Protein AF-A0AAF0F5T6-F1 (afdb_monomer_lite)

Structure (mmCIF, N/CA/C/O backbone):
data_AF-A0AAF0F5T6-F1
#
_entry.id   AF-A0AAF0F5T6-F1
#
loop_
_atom_site.group_PDB
_atom_site.id
_atom_site.type_symbol
_atom_site.label_atom_id
_atom_site.label_alt_id
_atom_site.label_comp_id
_atom_site.label_asym_id
_atom_site.label_entity_id
_atom_site.label_seq_id
_atom_site.pdbx_PDB_ins_code
_atom_site.Cartn_x
_atom_site.Cartn_y
_atom_site.Cartn_z
_atom_site.occupancy
_atom_site.B_iso_or_equiv
_atom_site.auth_seq_id
_atom_site.auth_comp_id
_atom_site.auth_asym_id
_atom_site.auth_atom_id
_atom_site.pdbx_PDB_model_num
ATOM 1 N N . MET A 1 1 ? -13.009 -4.041 19.182 1.00 62.47 1 MET A N 1
ATOM 2 C CA . MET A 1 1 ? -12.611 -2.699 18.704 1.00 62.47 1 MET A CA 1
ATOM 3 C C . MET A 1 1 ? -13.345 -2.449 17.401 1.00 62.47 1 MET A C 1
ATOM 5 O O . MET A 1 1 ? -13.367 -3.356 16.581 1.00 62.47 1 MET A O 1
ATOM 9 N N . THR A 1 2 ? -14.012 -1.307 17.244 1.00 85.50 2 THR A N 1
ATOM 10 C CA . THR A 1 2 ? -14.731 -0.983 16.002 1.00 85.50 2 THR A CA 1
ATOM 11 C C . THR A 1 2 ? -13.751 -0.554 14.911 1.00 85.50 2 THR A C 1
ATOM 13 O O . THR A 1 2 ? -12.642 -0.105 15.210 1.00 85.50 2 THR A O 1
ATOM 16 N N . LEU A 1 3 ? -14.166 -0.684 13.649 1.00 84.56 3 LEU A N 1
ATOM 17 C CA . LEU A 1 3 ? -13.384 -0.265 12.482 1.00 84.56 3 LEU A CA 1
ATOM 18 C C . LEU A 1 3 ? -13.023 1.228 12.557 1.00 84.56 3 LEU A C 1
ATOM 20 O O . LEU A 1 3 ? -11.885 1.614 12.314 1.00 84.56 3 LEU A O 1
ATOM 24 N N . GLU A 1 4 ? -13.969 2.046 13.016 1.00 87.69 4 GLU A N 1
ATOM 25 C CA . GLU A 1 4 ? -13.788 3.481 13.250 1.00 87.69 4 GLU A CA 1
ATOM 26 C C . GLU A 1 4 ? -12.722 3.777 14.313 1.00 87.69 4 GLU A C 1
ATOM 28 O O . GLU A 1 4 ? -11.865 4.631 14.104 1.00 87.69 4 GLU A O 1
ATOM 33 N N . ALA A 1 5 ? -12.724 3.049 15.435 1.00 90.19 5 ALA A N 1
ATOM 34 C CA . ALA A 1 5 ? -11.733 3.240 16.494 1.00 90.19 5 ALA A CA 1
ATOM 35 C C . ALA A 1 5 ? -10.322 2.827 16.042 1.00 90.19 5 ALA A C 1
ATOM 37 O O . ALA A 1 5 ? -9.342 3.485 16.395 1.00 90.19 5 ALA A O 1
ATOM 38 N N . ALA A 1 6 ? -10.215 1.758 15.244 1.00 90.00 6 ALA A N 1
ATOM 39 C CA . ALA A 1 6 ? -8.952 1.338 14.643 1.00 90.00 6 ALA A CA 1
ATOM 40 C C . ALA A 1 6 ? -8.426 2.391 13.652 1.00 90.00 6 ALA A C 1
ATOM 42 O O . ALA A 1 6 ? -7.264 2.789 13.743 1.00 90.00 6 ALA A O 1
ATOM 43 N N . ALA A 1 7 ? -9.298 2.900 12.775 1.00 91.94 7 ALA A N 1
ATOM 44 C CA . ALA A 1 7 ? -8.950 3.924 11.793 1.00 91.94 7 ALA A CA 1
ATOM 45 C C . ALA A 1 7 ? -8.546 5.244 12.464 1.00 91.94 7 ALA A C 1
ATOM 47 O O . ALA A 1 7 ? -7.532 5.827 12.096 1.00 91.94 7 ALA A O 1
ATOM 48 N N . ALA A 1 8 ? -9.268 5.689 13.496 1.00 93.06 8 ALA A N 1
ATOM 49 C CA . ALA A 1 8 ? -8.929 6.901 14.240 1.00 93.06 8 ALA A CA 1
ATOM 50 C C . ALA A 1 8 ? -7.561 6.795 14.933 1.00 93.06 8 ALA A C 1
ATOM 52 O O . ALA A 1 8 ? -6.757 7.727 14.871 1.00 93.06 8 ALA A O 1
ATOM 53 N N . ARG A 1 9 ? -7.261 5.644 15.554 1.00 94.25 9 ARG A N 1
ATOM 54 C CA . ARG A 1 9 ? -5.951 5.392 16.172 1.00 94.25 9 ARG A CA 1
ATOM 55 C C . ARG A 1 9 ? -4.829 5.432 15.138 1.00 94.25 9 ARG A C 1
ATOM 57 O O . ARG A 1 9 ? -3.801 6.061 15.383 1.00 94.25 9 ARG A O 1
ATOM 64 N N . LEU A 1 10 ? -5.022 4.773 13.998 1.00 93.75 10 LEU A N 1
ATOM 65 C CA . LEU A 1 10 ? -4.028 4.758 12.931 1.00 93.75 10 LEU A CA 1
ATOM 66 C C . LEU A 1 10 ? -3.835 6.154 12.323 1.00 93.75 10 LEU A C 1
ATOM 68 O O . LEU A 1 10 ? -2.699 6.577 12.136 1.00 93.75 10 LEU A O 1
ATOM 72 N N . ALA A 1 11 ? -4.915 6.904 12.095 1.00 92.62 11 ALA A N 1
ATOM 73 C CA . ALA A 1 11 ? -4.849 8.277 11.599 1.00 92.62 11 ALA A CA 1
ATOM 74 C C . ALA A 1 11 ? -4.039 9.187 12.536 1.00 92.62 11 ALA A C 1
ATOM 76 O O . ALA A 1 11 ? -3.213 9.967 12.064 1.00 92.62 11 ALA A O 1
ATOM 77 N N . ALA A 1 12 ? -4.219 9.055 13.855 1.00 92.81 12 ALA A N 1
ATOM 78 C CA . ALA A 1 12 ? -3.434 9.799 14.838 1.00 92.81 12 ALA A CA 1
ATOM 79 C C . ALA A 1 12 ? -1.934 9.465 14.751 1.00 92.81 12 ALA A C 1
ATOM 81 O O . ALA A 1 12 ? -1.106 10.372 14.740 1.00 92.81 12 ALA A O 1
ATOM 82 N N . ARG A 1 13 ? -1.577 8.180 14.608 1.00 93.75 13 ARG A N 1
ATOM 83 C CA . ARG A 1 13 ? -0.174 7.757 14.436 1.00 93.75 13 ARG A CA 1
ATOM 84 C C . ARG A 1 13 ? 0.439 8.242 13.131 1.00 93.75 13 ARG A C 1
ATOM 86 O O . ARG A 1 13 ? 1.577 8.699 13.125 1.00 93.75 13 ARG A O 1
ATOM 93 N N . LEU A 1 14 ? -0.318 8.194 12.039 1.00 91.31 14 LEU A N 1
ATOM 94 C CA . LEU A 1 14 ? 0.126 8.746 10.763 1.00 91.31 14 LEU A CA 1
ATOM 95 C C . LEU A 1 14 ? 0.343 10.262 10.863 1.00 91.31 14 LEU A C 1
ATOM 97 O O . LEU A 1 14 ? 1.320 10.764 10.322 1.00 91.31 14 LEU A O 1
ATOM 101 N N . ALA A 1 15 ? -0.502 10.991 11.596 1.00 90.25 15 ALA A N 1
ATOM 102 C CA . ALA A 1 15 ? -0.340 12.430 11.801 1.00 90.25 15 ALA A CA 1
ATOM 103 C C . ALA A 1 15 ? 0.911 12.796 12.618 1.00 90.25 15 ALA A C 1
ATOM 105 O O . ALA A 1 15 ? 1.525 13.825 12.344 1.00 90.25 15 ALA A O 1
ATOM 106 N N . GLU A 1 16 ? 1.325 11.962 13.577 1.00 88.94 16 GLU A N 1
ATOM 107 C CA . GLU A 1 16 ? 2.572 12.167 14.331 1.00 88.94 16 GLU A CA 1
ATOM 108 C C . GLU A 1 16 ? 3.813 12.118 13.421 1.00 88.94 16 GLU A C 1
ATOM 110 O O . GLU A 1 16 ? 4.723 12.930 13.587 1.00 88.94 16 GLU A O 1
ATOM 115 N N . GLY A 1 17 ? 3.842 11.193 12.453 1.00 84.06 17 GLY A N 1
ATOM 116 C CA . GLY A 1 17 ? 4.973 11.013 11.533 1.00 84.06 17 GLY A CA 1
ATOM 117 C C . GLY A 1 17 ? 4.922 11.906 10.288 1.00 84.06 17 GLY A C 1
ATOM 118 O O . GLY A 1 17 ? 5.936 12.479 9.894 1.00 84.06 17 GLY A O 1
ATOM 119 N N . LEU A 1 18 ? 3.735 12.063 9.691 1.00 84.00 18 LEU A N 1
ATOM 120 C CA . LEU A 1 18 ? 3.511 12.734 8.398 1.00 84.00 18 LEU A CA 1
ATOM 121 C C . LEU A 1 18 ? 2.992 14.177 8.530 1.00 84.00 18 LEU A C 1
ATOM 123 O O . LEU A 1 18 ? 2.885 14.903 7.541 1.00 84.00 18 LEU A O 1
ATOM 127 N N . GLY A 1 19 ? 2.639 14.612 9.743 1.00 68.25 19 GLY A N 1
ATOM 128 C CA . GLY A 1 19 ? 2.169 15.974 10.023 1.00 68.25 19 GLY A CA 1
ATOM 129 C C . GLY A 1 19 ? 3.291 17.002 10.211 1.00 68.25 19 GLY A C 1
ATOM 130 O O . GLY A 1 19 ? 3.018 18.199 10.343 1.00 68.25 19 GLY A O 1
ATOM 131 N N . GLY A 1 20 ? 4.553 16.560 10.238 1.00 65.81 20 GLY A N 1
ATOM 132 C CA . GLY A 1 20 ? 5.719 17.428 10.391 1.00 65.81 20 GLY A CA 1
ATOM 133 C C . GLY A 1 20 ? 5.948 18.308 9.160 1.00 65.81 20 GLY A C 1
ATOM 134 O O . GLY A 1 20 ? 6.050 17.814 8.043 1.00 65.81 20 GLY A O 1
ATOM 135 N N . ARG A 1 21 ? 6.055 19.628 9.355 1.00 56.44 21 ARG A N 1
ATOM 136 C CA . ARG A 1 21 ? 6.358 20.585 8.279 1.00 56.44 21 ARG A CA 1
ATOM 137 C C . ARG A 1 21 ? 7.863 20.647 8.025 1.00 56.44 21 ARG A C 1
ATOM 139 O O . ARG A 1 21 ? 8.627 20.880 8.960 1.00 56.44 21 ARG A O 1
ATOM 146 N N . THR A 1 22 ? 8.281 20.564 6.767 1.00 58.00 22 THR A N 1
ATOM 147 C CA . THR A 1 22 ? 9.577 21.105 6.328 1.00 58.00 22 THR A CA 1
ATOM 148 C C . THR A 1 22 ? 9.335 22.259 5.356 1.00 58.00 22 THR A C 1
ATOM 150 O O . THR A 1 22 ? 8.257 22.380 4.780 1.00 58.00 22 THR A O 1
ATOM 153 N N . ALA A 1 23 ? 10.328 23.133 5.162 1.00 52.78 23 ALA A N 1
ATOM 154 C CA . ALA A 1 23 ? 10.219 24.254 4.220 1.00 52.78 23 ALA A CA 1
ATOM 155 C C . ALA A 1 23 ? 10.010 23.810 2.755 1.00 52.78 23 ALA A C 1
ATOM 157 O O . ALA A 1 23 ? 9.600 24.620 1.931 1.00 52.78 23 ALA A O 1
ATOM 158 N N . ARG A 1 24 ? 10.297 22.537 2.439 1.00 56.31 24 ARG A N 1
ATOM 159 C CA . ARG A 1 24 ? 10.198 21.954 1.094 1.00 56.31 24 ARG A CA 1
ATOM 160 C C . ARG A 1 24 ? 8.958 21.087 0.873 1.00 56.31 24 ARG A C 1
ATOM 162 O O . ARG A 1 24 ? 8.585 20.910 -0.277 1.00 56.31 24 ARG A O 1
ATOM 169 N N . LYS A 1 25 ? 8.306 20.570 1.925 1.00 61.59 25 LYS A N 1
ATOM 170 C CA . LYS A 1 25 ? 7.164 19.654 1.777 1.00 61.59 25 LYS A CA 1
ATOM 171 C C . LYS A 1 25 ? 5.992 20.056 2.682 1.00 61.59 25 LYS A C 1
ATOM 173 O O . LYS A 1 25 ? 6.164 20.122 3.905 1.00 61.59 25 LYS A O 1
ATOM 178 N N . PRO A 1 26 ? 4.806 20.352 2.114 1.00 65.38 26 PRO A N 1
ATOM 179 C CA . PRO A 1 26 ? 3.627 20.664 2.908 1.00 65.38 26 PRO A CA 1
ATOM 180 C C . PRO A 1 26 ? 3.174 19.429 3.693 1.00 65.38 26 PRO A C 1
ATOM 182 O O . PRO A 1 26 ? 3.261 18.303 3.210 1.00 65.38 26 PRO A O 1
ATOM 185 N N . ALA A 1 27 ? 2.677 19.650 4.910 1.00 77.12 27 ALA A N 1
ATOM 186 C CA . ALA A 1 27 ? 2.127 18.578 5.732 1.00 77.12 27 ALA A CA 1
ATOM 187 C C . ALA A 1 27 ? 0.908 17.939 5.049 1.00 77.12 27 ALA A C 1
ATOM 189 O O . ALA A 1 27 ? 0.080 18.646 4.464 1.00 77.12 27 ALA A O 1
ATOM 190 N N . VAL A 1 28 ? 0.772 16.617 5.173 1.00 80.44 28 VAL A N 1
ATOM 191 C CA . VAL A 1 28 ? -0.381 15.895 4.625 1.00 80.44 28 VAL A CA 1
ATOM 192 C C . VAL A 1 28 ? -1.655 16.329 5.371 1.00 80.44 28 VAL A C 1
ATOM 194 O O . VAL A 1 28 ? -1.669 16.321 6.607 1.00 80.44 28 VAL A O 1
ATOM 197 N N . PRO A 1 29 ? -2.742 16.713 4.672 1.00 83.94 29 PRO A N 1
ATOM 198 C CA . PRO A 1 29 ? -3.982 17.121 5.324 1.00 83.94 29 PRO A CA 1
ATOM 199 C C . PRO A 1 29 ? -4.569 16.021 6.217 1.00 83.94 29 PRO A C 1
ATOM 201 O O . PRO A 1 29 ? -4.592 14.848 5.848 1.00 83.94 29 PRO A O 1
ATOM 204 N N . ALA A 1 30 ? -5.142 16.400 7.363 1.00 86.69 30 ALA A N 1
ATOM 205 C CA . ALA A 1 30 ? -5.740 15.444 8.301 1.00 86.69 30 ALA A CA 1
ATOM 206 C C . ALA A 1 30 ? -6.852 14.585 7.665 1.00 86.69 30 ALA A C 1
ATOM 208 O O . ALA A 1 30 ? -6.985 13.408 7.990 1.00 86.69 30 ALA A O 1
ATOM 209 N N . SER A 1 31 ? -7.622 15.146 6.727 1.00 86.00 31 SER A N 1
ATOM 210 C CA . SER A 1 31 ? -8.640 14.412 5.965 1.00 86.00 31 SER A CA 1
ATOM 211 C C . SER A 1 31 ? -8.038 13.324 5.070 1.00 86.00 31 SER A C 1
ATOM 213 O O . SER A 1 31 ? -8.581 12.222 5.007 1.00 86.00 31 SER A O 1
ATOM 215 N N . ALA A 1 32 ? -6.899 13.598 4.429 1.00 85.94 32 ALA A N 1
ATOM 216 C CA . ALA A 1 32 ? -6.162 12.622 3.630 1.00 85.94 32 ALA A CA 1
ATOM 217 C C . ALA A 1 32 ? -5.597 11.497 4.510 1.00 85.94 32 ALA A C 1
ATOM 219 O O . ALA A 1 32 ? -5.737 10.323 4.176 1.00 85.94 32 ALA A O 1
ATOM 220 N N . LEU A 1 33 ? -5.048 11.836 5.682 1.00 89.00 33 LEU A N 1
ATOM 221 C CA . LEU A 1 33 ? -4.566 10.848 6.655 1.00 89.00 33 LEU A CA 1
ATOM 222 C C . LEU A 1 33 ? -5.695 9.972 7.211 1.00 89.00 33 LEU A C 1
ATOM 224 O O . LEU A 1 33 ? -5.522 8.763 7.347 1.00 89.00 33 LEU A O 1
ATOM 228 N N . ALA A 1 34 ? -6.861 10.555 7.497 1.00 88.44 34 ALA A N 1
ATOM 229 C CA . ALA A 1 34 ? -8.035 9.807 7.941 1.00 88.44 34 ALA A CA 1
ATOM 230 C C . ALA A 1 34 ? -8.541 8.846 6.856 1.00 88.44 34 ALA A C 1
ATOM 232 O O . ALA A 1 34 ? -8.888 7.702 7.155 1.00 88.44 34 ALA A O 1
ATOM 233 N N . ARG A 1 35 ? -8.544 9.288 5.591 1.00 89.50 35 ARG A N 1
ATOM 234 C CA . ARG A 1 35 ? -8.912 8.448 4.448 1.00 89.50 35 ARG A CA 1
ATOM 235 C C . ARG A 1 35 ? -7.937 7.283 4.273 1.00 89.50 35 ARG A C 1
ATOM 237 O O . ARG A 1 35 ? -8.385 6.142 4.208 1.00 89.50 35 ARG A O 1
ATOM 244 N N . LEU A 1 36 ? -6.634 7.564 4.292 1.00 90.38 36 LEU A N 1
ATOM 245 C CA . LEU A 1 36 ? -5.585 6.548 4.210 1.00 90.38 36 LEU A CA 1
ATOM 246 C C . LEU A 1 36 ? -5.696 5.530 5.353 1.00 90.38 36 LEU A C 1
ATOM 248 O O . LEU A 1 36 ? -5.646 4.327 5.117 1.00 90.38 36 LEU A O 1
ATOM 252 N N . ALA A 1 37 ? -5.897 5.994 6.588 1.00 93.50 37 ALA A N 1
ATOM 253 C CA . ALA A 1 37 ? -6.068 5.112 7.736 1.00 93.50 37 ALA A CA 1
ATOM 254 C C . ALA A 1 37 ? -7.284 4.188 7.580 1.00 93.50 37 ALA A C 1
ATOM 256 O O . ALA A 1 37 ? -7.195 3.000 7.884 1.00 93.50 37 ALA A O 1
ATOM 257 N N . LEU A 1 38 ? -8.405 4.713 7.076 1.00 92.50 38 LEU A N 1
ATOM 258 C CA . LEU A 1 38 ? -9.584 3.904 6.782 1.00 92.50 38 LEU A CA 1
ATOM 259 C C . LEU A 1 38 ? -9.273 2.829 5.734 1.00 92.50 38 LEU A C 1
ATOM 261 O O . LEU A 1 38 ? -9.596 1.666 5.953 1.00 92.50 38 LEU A O 1
ATOM 265 N N . ASP A 1 39 ? -8.625 3.192 4.627 1.00 92.31 39 ASP A N 1
ATOM 266 C CA . ASP A 1 39 ? -8.272 2.236 3.575 1.00 92.31 39 ASP A CA 1
ATOM 267 C C . ASP A 1 39 ? -7.311 1.147 4.083 1.00 92.31 39 ASP A C 1
ATOM 269 O O . ASP A 1 39 ? -7.531 -0.034 3.812 1.00 92.31 39 ASP A O 1
ATOM 273 N N . ILE A 1 40 ? -6.317 1.502 4.904 1.00 93.88 40 ILE A N 1
ATOM 274 C CA . ILE A 1 40 ? -5.410 0.539 5.548 1.00 93.88 40 ILE A CA 1
ATOM 275 C C . ILE A 1 40 ? -6.176 -0.421 6.465 1.00 93.88 40 ILE A C 1
ATOM 277 O O . ILE A 1 40 ? -5.931 -1.625 6.430 1.00 93.88 40 ILE A O 1
ATOM 281 N N . VAL A 1 41 ? -7.127 0.074 7.259 1.00 93.88 41 VAL A N 1
ATOM 282 C CA . VAL A 1 41 ? -7.935 -0.780 8.143 1.00 93.88 41 VAL A CA 1
ATOM 283 C C . VAL A 1 41 ? -8.852 -1.713 7.344 1.00 93.88 41 VAL A C 1
ATOM 285 O O . VAL A 1 41 ? -9.069 -2.853 7.754 1.00 93.88 41 VAL A O 1
ATOM 288 N N . LEU A 1 42 ? -9.361 -1.286 6.182 1.00 91.38 42 LEU A N 1
ATOM 289 C CA . LEU A 1 42 ? -10.100 -2.176 5.275 1.00 91.38 42 LEU A CA 1
ATOM 290 C C . LEU A 1 42 ? -9.205 -3.307 4.739 1.00 91.38 42 LEU A C 1
ATOM 292 O O . LEU A 1 42 ? -9.667 -4.443 4.614 1.00 91.38 42 LEU A O 1
ATOM 296 N N . VAL A 1 43 ? -7.932 -3.015 4.459 1.00 92.69 43 VAL A N 1
ATOM 297 C CA . VAL A 1 43 ? -6.935 -4.022 4.059 1.00 92.69 43 VAL A CA 1
ATOM 298 C C . VAL A 1 43 ? -6.592 -4.953 5.226 1.00 92.69 43 VAL A C 1
ATOM 300 O O . VAL A 1 43 ? -6.562 -6.171 5.065 1.00 92.69 43 VAL A O 1
ATOM 303 N N . GLU A 1 44 ? -6.399 -4.420 6.432 1.00 92.88 44 GLU A N 1
ATOM 304 C CA . GLU A 1 44 ? -6.152 -5.207 7.649 1.00 92.88 44 GLU A CA 1
ATOM 305 C C . GLU A 1 44 ? -7.304 -6.172 7.946 1.00 92.88 44 GLU A C 1
ATOM 307 O O . GLU A 1 44 ? -7.084 -7.359 8.189 1.00 92.88 44 GLU A O 1
ATOM 312 N N . GLY A 1 45 ? -8.538 -5.676 7.836 1.00 89.94 45 GLY A N 1
ATOM 313 C CA . GLY A 1 45 ? -9.765 -6.449 8.000 1.00 89.94 45 GLY A CA 1
ATOM 314 C C . GLY A 1 45 ? -10.063 -7.425 6.859 1.00 89.94 45 GLY A C 1
ATOM 315 O O . GLY A 1 45 ? -11.113 -8.062 6.893 1.00 89.94 45 GLY A O 1
ATOM 316 N N . ARG A 1 46 ? -9.174 -7.549 5.859 1.00 89.50 46 ARG A N 1
ATOM 317 C CA . ARG A 1 46 ? -9.325 -8.420 4.678 1.00 89.50 46 ARG A CA 1
ATOM 318 C C . ARG A 1 46 ? -10.571 -8.121 3.837 1.00 89.50 46 ARG A C 1
ATOM 320 O O . ARG A 1 46 ? -11.037 -8.977 3.093 1.00 89.50 46 ARG A O 1
ATOM 327 N N . ILE A 1 47 ? -11.109 -6.905 3.942 1.00 86.38 47 ILE A N 1
ATOM 328 C CA . ILE A 1 47 ? -12.180 -6.416 3.062 1.00 86.38 47 ILE A CA 1
ATOM 329 C C . ILE A 1 47 ? -11.595 -6.109 1.675 1.00 86.38 47 ILE A C 1
ATOM 331 O O . ILE A 1 47 ? -12.282 -6.239 0.665 1.00 86.38 47 ILE A O 1
ATOM 335 N N . ARG A 1 48 ? -10.311 -5.725 1.625 1.00 85.94 48 ARG A N 1
ATOM 336 C CA . ARG A 1 48 ? -9.508 -5.554 0.407 1.00 85.94 48 ARG A CA 1
ATOM 337 C C . ARG A 1 48 ? -8.164 -6.264 0.564 1.00 85.94 48 ARG A C 1
ATOM 339 O O . ARG A 1 48 ? -7.670 -6.405 1.680 1.00 85.94 48 ARG A O 1
ATOM 346 N N . THR A 1 49 ? -7.553 -6.660 -0.548 1.00 86.88 49 THR A N 1
ATOM 347 C CA . THR A 1 49 ? -6.212 -7.272 -0.555 1.00 86.88 49 THR A CA 1
ATOM 348 C C . THR A 1 49 ? -5.111 -6.233 -0.363 1.00 86.88 49 THR A C 1
ATOM 350 O O . THR A 1 49 ? -4.139 -6.481 0.353 1.00 86.88 49 THR A O 1
ATOM 353 N N . ALA A 1 50 ? -5.270 -5.060 -0.973 1.00 90.19 50 ALA A N 1
ATOM 354 C CA . ALA A 1 50 ? -4.317 -3.967 -0.889 1.00 90.19 50 ALA A CA 1
ATOM 355 C C . ALA A 1 50 ? -5.000 -2.601 -1.034 1.00 90.19 50 ALA A C 1
ATOM 357 O O . ALA A 1 50 ? -6.163 -2.498 -1.430 1.00 90.19 50 ALA A O 1
ATOM 358 N N . THR A 1 51 ? -4.249 -1.548 -0.726 1.00 90.12 51 THR A N 1
ATOM 359 C CA . THR A 1 51 ? -4.581 -0.164 -1.067 1.00 90.12 51 THR A CA 1
ATOM 360 C C . THR A 1 51 ? -3.344 0.549 -1.593 1.00 90.12 51 THR A C 1
ATOM 362 O O . THR A 1 51 ? -2.237 0.307 -1.109 1.00 90.12 51 THR A O 1
ATOM 365 N N . LEU A 1 52 ? -3.542 1.428 -2.572 1.00 88.69 52 LEU A N 1
ATOM 366 C CA . LEU A 1 52 ? -2.528 2.363 -3.046 1.00 88.69 52 LEU A CA 1
ATOM 367 C C . LEU A 1 52 ? -2.520 3.602 -2.139 1.00 88.69 52 LEU A C 1
ATOM 369 O O . LEU A 1 52 ? -3.571 4.014 -1.647 1.00 88.69 52 LEU A O 1
ATOM 373 N N . ILE A 1 53 ? -1.343 4.179 -1.909 1.00 86.38 53 ILE A N 1
ATOM 374 C CA . ILE A 1 53 ? -1.187 5.494 -1.284 1.00 86.38 53 ILE A CA 1
ATOM 375 C C . ILE A 1 53 ? -1.122 6.531 -2.405 1.00 86.38 53 ILE A C 1
ATOM 377 O O . ILE A 1 53 ? -0.075 6.731 -3.010 1.00 86.38 53 ILE A O 1
ATOM 381 N N . ASP A 1 54 ? -2.259 7.161 -2.686 1.00 81.25 54 ASP A N 1
ATOM 382 C CA . ASP A 1 54 ? -2.445 8.126 -3.779 1.00 81.25 54 ASP A CA 1
ATOM 383 C C . ASP A 1 54 ? -2.847 9.530 -3.296 1.00 81.25 54 ASP A C 1
ATOM 385 O O . ASP A 1 54 ? -2.888 10.480 -4.075 1.00 81.25 54 ASP A O 1
ATOM 389 N N . ALA A 1 55 ? -3.107 9.691 -1.996 1.00 74.94 55 ALA A N 1
ATOM 390 C CA . ALA A 1 55 ? -3.503 10.971 -1.414 1.00 74.94 55 ALA A CA 1
ATOM 391 C C . ALA A 1 55 ? -2.366 12.015 -1.389 1.00 74.94 55 ALA A C 1
ATOM 393 O O . ALA A 1 55 ? -2.618 13.200 -1.165 1.00 74.94 55 ALA A O 1
ATOM 394 N N . PHE A 1 56 ? -1.119 11.573 -1.559 1.00 77.50 56 PHE A N 1
ATOM 395 C CA . PHE A 1 56 ? 0.090 12.389 -1.678 1.00 77.50 56 PHE A CA 1
ATOM 396 C C . PHE A 1 56 ? 1.217 11.539 -2.286 1.00 77.50 56 PHE A C 1
ATOM 398 O O . PHE A 1 56 ? 1.091 10.320 -2.348 1.00 77.50 56 PHE A O 1
ATOM 405 N N . ALA A 1 57 ? 2.324 12.169 -2.691 1.00 77.44 57 ALA A N 1
ATOM 406 C CA . ALA A 1 57 ? 3.540 11.471 -3.116 1.00 77.44 57 ALA A CA 1
ATOM 407 C C . ALA A 1 57 ? 4.457 11.204 -1.898 1.00 77.44 57 ALA A C 1
ATOM 409 O O . ALA A 1 57 ? 5.094 12.146 -1.396 1.00 77.44 57 ALA A O 1
ATOM 410 N N . PRO A 1 58 ? 4.503 9.971 -1.354 1.00 76.62 58 PRO A N 1
ATOM 411 C CA . PRO A 1 58 ? 5.332 9.656 -0.193 1.00 76.62 58 PRO A CA 1
ATOM 412 C C . PRO A 1 58 ? 6.819 9.651 -0.560 1.00 76.62 58 PRO A C 1
ATOM 414 O O . PRO A 1 58 ? 7.210 9.056 -1.557 1.00 76.62 58 PRO A O 1
ATOM 417 N N . SER A 1 59 ? 7.663 10.274 0.267 1.00 76.75 59 SER A N 1
ATOM 418 C CA . SER A 1 59 ? 9.114 10.057 0.197 1.00 76.75 59 SER A CA 1
ATOM 419 C C . SER A 1 59 ? 9.512 8.782 0.947 1.00 76.75 59 SER A C 1
ATOM 421 O O . SER A 1 59 ? 8.706 8.160 1.649 1.00 76.75 59 SER A O 1
ATOM 423 N N . GLY A 1 60 ? 10.782 8.389 0.862 1.00 75.31 60 GLY A N 1
ATOM 424 C CA . GLY A 1 60 ? 11.311 7.258 1.628 1.00 75.31 60 GLY A CA 1
ATOM 425 C C . GLY A 1 60 ? 11.212 7.459 3.146 1.00 75.31 60 GLY A C 1
ATOM 426 O O . GLY A 1 60 ? 10.962 6.504 3.895 1.00 75.31 60 GLY A O 1
ATOM 427 N N . ARG A 1 61 ? 11.306 8.714 3.607 1.00 78.19 61 ARG A N 1
ATOM 428 C CA . ARG A 1 61 ? 11.006 9.085 4.993 1.00 78.19 61 ARG A CA 1
ATOM 429 C C . ARG A 1 61 ? 9.542 8.822 5.337 1.00 78.19 61 ARG A C 1
ATOM 431 O O . ARG A 1 61 ? 9.278 8.172 6.346 1.00 78.19 61 ARG A O 1
ATOM 438 N N . ASP A 1 62 ? 8.609 9.264 4.495 1.00 82.38 62 ASP A N 1
ATOM 439 C CA . ASP A 1 62 ? 7.177 9.021 4.712 1.00 82.38 62 ASP A CA 1
ATOM 440 C C . ASP A 1 62 ? 6.878 7.519 4.767 1.00 82.38 62 ASP A C 1
ATOM 442 O O . ASP A 1 62 ? 6.165 7.061 5.656 1.00 82.38 62 ASP A O 1
ATOM 446 N N . CYS A 1 63 ? 7.488 6.727 3.880 1.00 83.56 63 CYS A N 1
ATOM 447 C CA . CYS A 1 63 ? 7.364 5.269 3.881 1.00 83.56 63 CYS A CA 1
ATOM 448 C C . CYS A 1 63 ? 7.861 4.654 5.198 1.00 83.56 63 CYS A C 1
ATOM 450 O O . CYS A 1 63 ? 7.235 3.739 5.739 1.00 83.56 63 CYS A O 1
ATOM 452 N N . SER A 1 64 ? 8.961 5.176 5.745 1.00 81.75 64 SER A N 1
ATOM 453 C CA . SER A 1 64 ? 9.500 4.735 7.034 1.00 81.75 64 SER A CA 1
ATOM 454 C C . SER A 1 64 ? 8.557 5.068 8.196 1.00 81.75 64 SER A C 1
ATOM 456 O O . SER A 1 64 ? 8.328 4.218 9.060 1.00 81.75 64 SER A O 1
ATOM 458 N N . GLU A 1 65 ? 7.966 6.265 8.205 1.00 86.81 65 GLU A N 1
ATOM 459 C CA . GLU A 1 65 ? 6.980 6.670 9.215 1.00 86.81 65 GLU A CA 1
ATOM 460 C C . GLU A 1 65 ? 5.665 5.887 9.094 1.00 86.81 65 GLU A C 1
ATOM 462 O O . GLU A 1 65 ? 5.101 5.476 10.108 1.00 86.81 65 GLU A O 1
ATOM 467 N N . ILE A 1 66 ? 5.205 5.584 7.875 1.00 89.00 66 ILE A N 1
ATOM 468 C CA . ILE A 1 66 ? 4.045 4.712 7.647 1.00 89.00 66 ILE A CA 1
ATOM 469 C C . ILE A 1 66 ? 4.332 3.309 8.189 1.00 89.00 66 ILE A C 1
ATOM 471 O O . ILE A 1 66 ? 3.551 2.786 8.982 1.00 89.00 66 ILE A O 1
ATOM 475 N N . ALA A 1 67 ? 5.469 2.705 7.831 1.00 87.31 67 ALA A N 1
ATOM 476 C CA . ALA A 1 67 ? 5.846 1.375 8.312 1.00 87.31 67 ALA A CA 1
ATOM 477 C C . ALA A 1 67 ? 5.944 1.317 9.848 1.00 87.31 67 ALA A C 1
ATOM 479 O O . ALA A 1 67 ? 5.530 0.335 10.474 1.00 87.31 67 ALA A O 1
ATOM 480 N N . LYS A 1 68 ? 6.447 2.389 10.469 1.00 87.50 68 LYS A N 1
ATOM 481 C CA . LYS A 1 68 ? 6.468 2.552 11.924 1.00 87.50 68 LYS A CA 1
ATOM 482 C C . LYS A 1 68 ? 5.056 2.663 12.505 1.00 87.50 68 LYS A C 1
ATOM 484 O O . LYS A 1 68 ? 4.753 1.939 13.447 1.00 87.50 68 LYS A O 1
ATOM 489 N N . ALA A 1 69 ? 4.175 3.475 11.919 1.00 91.56 69 ALA A N 1
ATOM 490 C CA . ALA A 1 69 ? 2.788 3.612 12.364 1.00 91.56 69 ALA A CA 1
ATOM 491 C C . ALA A 1 69 ? 2.020 2.280 12.305 1.00 91.56 69 ALA A C 1
ATOM 493 O O . ALA A 1 69 ? 1.295 1.950 13.246 1.00 91.56 69 ALA A O 1
ATOM 494 N N . LEU A 1 70 ? 2.223 1.484 11.246 1.00 91.62 70 LEU A N 1
ATOM 495 C CA . LEU A 1 70 ? 1.659 0.135 11.122 1.00 91.62 70 LEU A CA 1
ATOM 496 C C . LEU A 1 70 ? 2.149 -0.784 12.247 1.00 91.62 70 LEU A C 1
ATOM 498 O O . LEU A 1 70 ? 1.354 -1.486 12.874 1.00 91.62 70 LEU A O 1
ATOM 502 N N . LYS A 1 71 ? 3.452 -0.751 12.543 1.00 89.25 71 LYS A N 1
ATOM 503 C CA . LYS A 1 71 ? 4.049 -1.534 13.630 1.00 89.25 71 LYS A CA 1
ATOM 504 C C . LYS A 1 71 ? 3.507 -1.113 14.999 1.00 89.25 71 LYS A C 1
ATOM 506 O O . LYS A 1 71 ? 3.115 -1.975 15.784 1.00 89.25 71 LYS A O 1
ATOM 511 N N . ASP A 1 72 ? 3.449 0.187 15.270 1.00 90.25 72 ASP A N 1
ATOM 512 C CA . ASP A 1 72 ? 2.982 0.747 16.543 1.00 90.25 72 ASP A CA 1
ATOM 513 C C . ASP A 1 72 ? 1.482 0.494 16.767 1.00 90.25 72 ASP A C 1
ATOM 515 O O . ASP A 1 72 ? 1.037 0.309 17.901 1.00 90.25 72 ASP A O 1
ATOM 519 N N . CYS A 1 73 ? 0.698 0.422 15.686 1.00 90.69 73 CYS A N 1
ATOM 520 C CA . CYS A 1 73 ? -0.711 0.027 15.718 1.00 90.69 73 CYS A CA 1
ATOM 521 C C . CYS A 1 73 ? -0.940 -1.491 15.754 1.00 90.69 73 CYS A C 1
ATOM 523 O O . CYS A 1 73 ? -2.099 -1.905 15.793 1.00 90.69 73 CYS A O 1
ATOM 525 N N . GLN A 1 74 ? 0.129 -2.296 15.783 1.00 89.19 74 GLN A N 1
ATOM 526 C CA . GLN A 1 74 ? 0.094 -3.762 15.764 1.00 89.19 74 GLN A CA 1
ATOM 527 C C . GLN A 1 74 ? -0.565 -4.358 14.508 1.00 89.19 74 GLN A C 1
ATOM 529 O O . GLN A 1 74 ? -1.086 -5.470 14.553 1.00 89.19 74 GLN A O 1
ATOM 534 N N . CYS A 1 75 ? -0.482 -3.666 13.369 1.00 88.12 75 CYS A N 1
ATOM 535 C CA . CYS A 1 75 ? -0.971 -4.144 12.074 1.00 88.12 75 CYS A CA 1
ATOM 536 C C . CYS A 1 75 ? 0.001 -5.179 11.472 1.00 88.12 75 CYS A C 1
ATOM 538 O O . CYS A 1 75 ? 0.615 -4.960 10.427 1.00 88.12 75 CYS A O 1
ATOM 540 N N . THR A 1 76 ? 0.201 -6.310 12.157 1.00 85.69 76 THR A N 1
ATOM 541 C CA . THR A 1 76 ? 1.246 -7.303 11.837 1.00 85.69 76 THR A CA 1
ATOM 542 C C . THR A 1 76 ? 1.005 -8.074 10.546 1.00 85.69 76 THR A C 1
ATOM 544 O O . THR A 1 76 ? 1.927 -8.697 10.030 1.00 85.69 76 THR A O 1
ATOM 547 N N . GLU A 1 77 ? -0.217 -8.060 10.023 1.00 90.25 77 GLU A N 1
ATOM 548 C CA . GLU A 1 77 ? -0.565 -8.717 8.759 1.00 90.25 77 GLU A CA 1
ATOM 549 C C . GLU A 1 77 ? -0.347 -7.819 7.541 1.00 90.25 77 GLU A C 1
ATOM 551 O O . GLU A 1 77 ? -0.587 -8.250 6.417 1.00 90.25 77 GLU A O 1
ATOM 556 N N . LEU A 1 78 ? 0.118 -6.587 7.744 1.00 91.56 78 LEU A N 1
ATOM 557 C CA . LEU A 1 78 ? 0.338 -5.635 6.669 1.00 91.56 78 LEU A CA 1
ATOM 558 C C . LEU A 1 78 ? 1.814 -5.543 6.294 1.00 91.56 78 LEU A C 1
ATOM 560 O O . LEU A 1 78 ? 2.710 -5.688 7.129 1.00 91.56 78 LEU A O 1
ATOM 564 N N . VAL A 1 79 ? 2.063 -5.289 5.017 1.00 90.31 79 VAL A N 1
ATOM 565 C CA . VAL A 1 79 ? 3.382 -4.948 4.490 1.00 90.31 79 VAL A CA 1
ATOM 566 C C . VAL A 1 79 ? 3.264 -3.728 3.588 1.00 90.31 79 VAL A C 1
ATOM 568 O O . VAL A 1 79 ? 2.342 -3.634 2.776 1.00 90.31 79 VAL A O 1
ATOM 571 N N . LEU A 1 80 ? 4.187 -2.785 3.758 1.00 89.94 80 LEU A N 1
ATOM 572 C CA . LEU A 1 80 ? 4.348 -1.662 2.847 1.00 89.94 80 LEU A CA 1
ATOM 573 C C . LEU A 1 80 ? 5.222 -2.101 1.668 1.00 89.94 80 LEU A C 1
ATOM 575 O O . LEU A 1 80 ? 6.329 -2.597 1.870 1.00 89.94 80 LEU A O 1
ATOM 579 N N . ILE A 1 81 ? 4.751 -1.916 0.444 1.00 86.19 81 ILE A N 1
ATOM 580 C CA . ILE A 1 81 ? 5.509 -2.209 -0.769 1.00 86.19 81 ILE A CA 1
ATOM 581 C C . ILE A 1 81 ? 5.783 -0.890 -1.482 1.00 86.19 81 ILE A C 1
ATOM 583 O O . ILE A 1 81 ? 4.849 -0.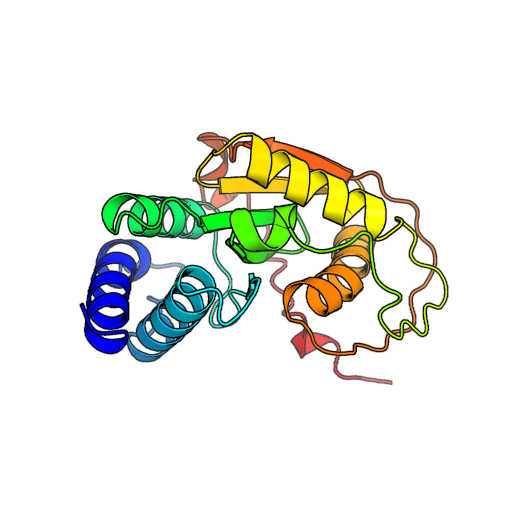202 -1.885 1.00 86.19 81 ILE A O 1
ATOM 587 N N . VAL A 1 82 ? 7.057 -0.542 -1.620 1.00 82.88 82 VAL A N 1
ATOM 588 C CA . VAL A 1 82 ? 7.530 0.668 -2.297 1.00 82.88 82 VAL A CA 1
ATOM 589 C C . VAL A 1 82 ? 8.107 0.262 -3.644 1.00 82.88 82 VAL A C 1
ATOM 591 O O . VAL A 1 82 ? 8.988 -0.591 -3.694 1.00 82.88 82 VAL A O 1
ATOM 594 N N . PHE A 1 83 ? 7.643 0.871 -4.730 1.00 75.88 83 PHE A N 1
ATOM 595 C CA . PHE A 1 83 ? 8.136 0.597 -6.076 1.00 75.88 83 PHE A CA 1
ATOM 596 C C . PHE A 1 83 ? 8.932 1.774 -6.622 1.00 75.88 83 PHE A C 1
ATOM 598 O O . PHE A 1 83 ? 8.363 2.813 -6.950 1.00 75.88 83 PHE A O 1
ATOM 605 N N . ALA A 1 84 ? 10.237 1.588 -6.792 1.00 67.25 84 ALA A N 1
ATOM 606 C CA . ALA A 1 84 ? 11.124 2.583 -7.375 1.00 67.25 84 ALA A CA 1
ATOM 607 C C . ALA A 1 84 ? 11.526 2.199 -8.814 1.00 67.25 84 ALA A C 1
ATOM 609 O O . ALA A 1 84 ? 11.768 1.020 -9.097 1.00 67.25 84 ALA A O 1
ATOM 610 N N . PRO A 1 85 ? 11.639 3.168 -9.739 1.00 62.66 85 PRO A N 1
ATOM 611 C CA . PRO A 1 85 ? 11.375 4.611 -9.598 1.00 62.66 85 PRO A CA 1
ATOM 612 C C . PRO A 1 85 ? 9.936 4.996 -10.006 1.00 62.66 85 PRO A C 1
ATOM 614 O O . PRO A 1 85 ? 9.696 6.051 -10.585 1.00 62.66 85 PRO A O 1
ATOM 617 N N . ALA A 1 86 ? 8.964 4.094 -9.831 1.00 57.97 86 ALA A N 1
ATOM 618 C CA . ALA A 1 86 ? 7.570 4.373 -10.188 1.00 57.97 86 ALA A CA 1
ATOM 619 C C . ALA A 1 86 ? 6.843 5.234 -9.137 1.00 57.97 86 ALA A C 1
ATOM 621 O O . ALA A 1 86 ? 5.717 5.667 -9.386 1.00 57.97 86 ALA A O 1
ATOM 622 N N . ASP A 1 87 ? 7.471 5.428 -7.977 1.00 70.25 87 ASP A N 1
ATOM 623 C CA . ASP A 1 87 ? 6.984 6.154 -6.805 1.00 70.25 87 ASP A CA 1
ATOM 624 C C . ASP A 1 87 ? 5.594 5.695 -6.336 1.00 70.25 87 ASP A C 1
ATOM 626 O O . ASP A 1 87 ? 4.834 6.445 -5.728 1.00 70.25 87 ASP A O 1
ATOM 630 N N . GLN A 1 88 ? 5.251 4.431 -6.619 1.00 78.62 88 GLN A N 1
ATOM 631 C CA . GLN A 1 88 ? 4.001 3.813 -6.186 1.00 78.62 88 GLN A CA 1
ATOM 632 C C . GLN A 1 88 ? 4.214 3.098 -4.857 1.00 78.62 88 GLN A C 1
ATOM 634 O O . GLN A 1 88 ? 5.141 2.295 -4.713 1.00 78.62 88 GLN A O 1
ATOM 639 N N . VAL A 1 89 ? 3.325 3.350 -3.898 1.00 84.00 89 VAL A N 1
ATOM 640 C CA . VAL A 1 89 ? 3.401 2.748 -2.567 1.00 84.00 89 VAL A CA 1
ATOM 641 C C . VAL A 1 89 ? 2.090 2.063 -2.226 1.00 84.00 89 VAL A C 1
ATOM 643 O O . VAL A 1 89 ? 1.032 2.685 -2.244 1.00 84.00 89 VAL A O 1
ATOM 646 N N . PHE A 1 90 ? 2.167 0.782 -1.880 1.00 89.44 90 PHE A N 1
ATOM 647 C CA . PHE A 1 90 ? 1.016 -0.030 -1.501 1.00 89.44 90 PHE A CA 1
ATOM 648 C C . PHE A 1 90 ? 1.105 -0.467 -0.052 1.00 89.44 90 PHE A C 1
ATOM 650 O O . PHE A 1 90 ? 2.178 -0.809 0.438 1.00 89.44 90 PHE A O 1
ATOM 657 N N . VAL A 1 91 ? -0.048 -0.564 0.601 1.00 91.62 91 VAL A N 1
ATOM 658 C CA . VAL A 1 91 ? -0.204 -1.375 1.809 1.00 91.62 91 VAL A CA 1
ATOM 659 C C . VAL A 1 91 ? -0.959 -2.635 1.431 1.00 91.62 91 VAL A C 1
ATOM 661 O O . VAL A 1 91 ? -2.040 -2.565 0.848 1.00 91.62 91 VAL A O 1
ATOM 664 N N . VAL A 1 92 ? -0.380 -3.785 1.757 1.00 91.25 92 VAL A N 1
ATOM 665 C CA . VAL A 1 92 ? -0.844 -5.092 1.293 1.00 91.25 92 VAL A CA 1
ATOM 666 C C . VAL A 1 92 ? -1.077 -6.022 2.480 1.00 91.25 92 VAL A C 1
ATOM 668 O O . VAL A 1 92 ? -0.264 -6.063 3.405 1.00 91.25 92 VAL A O 1
ATOM 671 N N . ASN A 1 93 ? -2.168 -6.792 2.455 1.00 92.69 93 ASN A N 1
ATOM 672 C CA . ASN A 1 93 ? -2.431 -7.833 3.444 1.00 92.69 93 ASN A CA 1
ATOM 673 C C . ASN A 1 93 ? -1.687 -9.126 3.077 1.00 92.69 93 ASN A C 1
ATOM 675 O O . ASN A 1 93 ? -1.998 -9.775 2.077 1.00 92.69 93 ASN A O 1
ATOM 679 N N . ARG A 1 94 ? -0.734 -9.533 3.920 1.00 90.81 94 ARG A N 1
ATOM 680 C CA . ARG A 1 94 ? 0.116 -10.719 3.720 1.00 90.81 94 ARG A CA 1
ATOM 681 C C . ARG A 1 94 ? -0.704 -11.990 3.554 1.00 90.81 94 ARG A C 1
ATOM 683 O O . ARG A 1 94 ? -0.463 -12.766 2.635 1.00 90.81 94 ARG A O 1
ATOM 690 N N . SER A 1 95 ? -1.680 -12.193 4.435 1.00 89.88 95 SER A N 1
ATOM 691 C CA . SER A 1 95 ? -2.534 -13.378 4.405 1.00 89.88 95 SER A CA 1
ATOM 692 C C . SER A 1 95 ? -3.347 -13.444 3.109 1.00 89.88 95 SER A C 1
ATOM 694 O O . SER A 1 95 ? -3.383 -14.497 2.481 1.00 89.88 95 SER A O 1
ATOM 696 N N . CYS A 1 96 ? -3.945 -12.330 2.670 1.00 87.56 96 CYS A N 1
ATOM 697 C CA . CYS A 1 96 ? -4.696 -12.285 1.411 1.00 87.56 96 CYS A CA 1
ATOM 698 C C . CYS A 1 96 ? -3.801 -12.577 0.201 1.00 87.56 96 CYS A C 1
ATOM 700 O O . CYS A 1 96 ? -4.184 -13.371 -0.650 1.00 87.56 96 CYS A O 1
ATOM 702 N N . MET A 1 97 ? -2.596 -11.999 0.147 1.00 86.50 97 MET A N 1
ATOM 703 C CA . MET A 1 97 ? -1.656 -12.243 -0.956 1.00 86.50 97 MET A CA 1
ATOM 704 C C . MET A 1 97 ? -1.206 -13.695 -1.066 1.00 86.50 97 MET A C 1
ATOM 706 O O . MET A 1 97 ? -1.023 -14.195 -2.170 1.00 86.50 97 MET A O 1
ATOM 710 N N . LEU A 1 98 ? -0.984 -14.358 0.071 1.00 84.94 98 LEU A N 1
ATOM 711 C CA . LEU A 1 98 ? -0.495 -15.737 0.109 1.00 84.94 98 LEU A CA 1
ATOM 712 C C . LEU A 1 98 ? -1.609 -16.774 -0.083 1.00 84.94 98 LEU A C 1
ATOM 714 O O . LEU A 1 98 ? -1.309 -17.924 -0.389 1.00 84.94 98 LEU A O 1
ATOM 718 N N . GLN A 1 99 ? -2.868 -16.385 0.134 1.00 81.75 99 GLN A N 1
ATOM 719 C CA . GLN A 1 99 ? -4.051 -17.229 -0.065 1.00 81.75 99 GLN A CA 1
ATOM 720 C C . GLN A 1 99 ? -4.734 -17.001 -1.413 1.00 81.75 99 GLN A C 1
ATOM 722 O O . GLN A 1 99 ? -5.616 -17.781 -1.774 1.00 81.75 99 GLN A O 1
ATOM 727 N N . ALA A 1 100 ? -4.377 -15.933 -2.129 1.00 67.44 100 ALA A N 1
ATOM 728 C CA . ALA A 1 100 ? -4.915 -15.675 -3.449 1.00 67.44 100 ALA A CA 1
ATOM 729 C C . ALA A 1 100 ? -4.586 -16.873 -4.358 1.00 67.44 100 ALA A C 1
ATOM 731 O O . ALA A 1 100 ? -3.418 -17.268 -4.416 1.00 67.44 100 ALA A O 1
ATOM 732 N N . PRO A 1 101 ? -5.590 -17.483 -5.015 1.00 54.81 101 PRO A N 1
ATOM 733 C CA . PRO A 1 101 ? -5.337 -18.557 -5.965 1.00 54.81 101 PRO A CA 1
ATOM 734 C C . PRO A 1 101 ? -4.371 -18.062 -7.044 1.00 54.81 101 PRO A C 1
ATOM 736 O O . PRO A 1 101 ? -4.393 -16.870 -7.373 1.00 54.81 101 PRO A O 1
ATOM 739 N N . ASP A 1 102 ? -3.547 -18.977 -7.573 1.00 54.41 102 ASP A N 1
ATOM 740 C CA . ASP A 1 102 ? -2.735 -18.732 -8.769 1.00 54.41 102 ASP A CA 1
ATOM 741 C C . ASP A 1 102 ? -3.591 -17.960 -9.769 1.00 54.41 102 ASP A C 1
ATOM 743 O O . ASP A 1 102 ? -4.699 -18.401 -10.080 1.00 54.41 102 ASP A O 1
ATOM 747 N N . THR A 1 103 ? -3.107 -16.765 -10.124 1.00 52.88 103 THR A N 1
ATOM 748 C CA . THR A 1 103 ? -3.701 -15.747 -11.001 1.00 52.88 103 THR A CA 1
ATOM 749 C C . THR A 1 103 ? -4.934 -16.242 -11.763 1.00 52.88 103 THR A C 1
ATOM 751 O O . THR A 1 103 ? -4.854 -16.612 -12.927 1.00 52.88 103 THR A O 1
ATOM 754 N N . SER A 1 104 ? -6.105 -16.266 -11.113 1.00 42.59 104 SER A N 1
ATOM 755 C CA . SER A 1 104 ? -7.346 -16.642 -11.793 1.00 42.59 104 SER A CA 1
ATOM 756 C C . SER A 1 104 ? -7.622 -15.572 -12.835 1.00 42.59 104 SER A C 1
ATOM 758 O O . SER A 1 104 ? -7.935 -14.461 -12.406 1.00 42.59 104 SER A O 1
ATOM 760 N N . ASP A 1 105 ? -7.445 -15.899 -14.125 1.00 39.78 105 ASP A N 1
ATOM 761 C CA . ASP A 1 105 ? -7.461 -14.999 -15.292 1.00 39.78 105 ASP A CA 1
ATOM 762 C C . ASP A 1 105 ? -8.264 -13.718 -15.030 1.00 39.78 105 ASP A C 1
ATOM 764 O O . ASP A 1 105 ? -9.476 -13.652 -15.275 1.00 39.78 105 ASP A O 1
ATOM 768 N N . PRO A 1 106 ? -7.616 -12.669 -14.502 1.00 42.31 106 PRO A N 1
ATOM 769 C CA . PRO A 1 106 ? -8.214 -11.354 -14.503 1.00 42.31 106 PRO A CA 1
ATOM 770 C C . PRO A 1 106 ? -8.383 -11.008 -15.978 1.00 42.31 106 PRO A C 1
ATOM 772 O O . PRO A 1 106 ? -7.514 -11.326 -16.791 1.00 42.31 106 PRO A O 1
ATOM 775 N N . VAL A 1 107 ? -9.512 -10.408 -16.358 1.00 35.97 107 VAL A N 1
ATOM 776 C CA . VAL A 1 107 ? -9.737 -9.991 -17.748 1.00 35.97 107 VAL A CA 1
ATOM 777 C C . VAL A 1 107 ? -8.724 -8.893 -18.080 1.00 35.97 107 VAL A C 1
ATOM 779 O O . VAL A 1 107 ? -8.976 -7.703 -17.905 1.00 35.97 107 VAL A O 1
ATOM 782 N N . TYR A 1 108 ? -7.548 -9.320 -18.523 1.00 36.66 108 TYR A N 1
ATOM 783 C CA . TYR A 1 108 ? -6.473 -8.501 -19.034 1.00 36.66 108 TYR A CA 1
ATOM 784 C C . TYR A 1 108 ? -6.592 -8.503 -20.548 1.00 36.66 108 TYR A C 1
ATOM 786 O O . TYR A 1 108 ? -6.319 -9.504 -21.205 1.00 36.66 108 TYR A O 1
ATOM 794 N N . VAL A 1 109 ? -6.937 -7.363 -21.136 1.00 34.97 109 VAL A N 1
ATOM 795 C CA . VAL A 1 109 ? -6.591 -7.130 -22.540 1.00 34.97 109 VAL A CA 1
ATOM 796 C C . VAL A 1 109 ? -5.180 -6.546 -22.533 1.00 34.97 109 VAL A C 1
ATOM 798 O O . VAL A 1 109 ? -4.995 -5.334 -22.542 1.00 34.97 109 VAL A O 1
ATOM 801 N N . CYS A 1 110 ? -4.179 -7.421 -22.404 1.00 32.41 110 CYS A N 1
ATOM 802 C CA . CYS A 1 110 ? -2.769 -7.043 -22.454 1.00 32.41 110 CYS A CA 1
ATOM 803 C C . CYS A 1 110 ? -2.294 -6.990 -23.908 1.00 32.41 110 CYS A C 1
ATOM 805 O O . CYS A 1 110 ? -2.237 -8.013 -24.586 1.00 32.41 110 CYS A O 1
ATOM 807 N N . VAL A 1 111 ? -1.856 -5.815 -24.359 1.00 33.53 111 VAL A N 1
ATOM 808 C CA . VAL A 1 111 ? -0.907 -5.717 -25.473 1.00 33.53 111 VAL A CA 1
ATOM 809 C C . VAL A 1 111 ? 0.489 -5.631 -24.848 1.00 33.53 111 VAL A C 1
ATOM 811 O O . VAL A 1 111 ? 0.984 -4.549 -24.564 1.00 33.53 111 VAL A O 1
ATOM 814 N N . ASN A 1 112 ? 1.043 -6.815 -24.565 1.00 38.34 112 ASN A N 1
ATOM 815 C CA . ASN A 1 112 ? 2.449 -7.121 -24.264 1.00 38.34 112 ASN A CA 1
ATOM 816 C C . ASN A 1 112 ? 3.134 -6.333 -23.110 1.00 38.34 112 ASN A C 1
ATOM 818 O O . ASN A 1 112 ? 3.773 -5.304 -23.351 1.00 38.34 112 ASN A O 1
ATOM 822 N N . PRO A 1 113 ? 3.052 -6.805 -21.849 1.00 46.47 113 PRO A N 1
ATOM 823 C CA . PRO A 1 113 ? 3.861 -6.266 -20.762 1.00 46.47 113 PRO A CA 1
ATOM 824 C C . PRO A 1 113 ? 5.311 -6.765 -20.880 1.00 46.47 113 PRO A C 1
ATOM 826 O O . PRO A 1 113 ? 5.566 -7.958 -20.998 1.00 46.47 113 PRO A O 1
ATOM 829 N N . ALA A 1 114 ? 6.277 -5.850 -20.801 1.00 55.47 114 ALA A N 1
ATOM 830 C CA . ALA A 1 114 ? 7.701 -6.182 -20.895 1.00 55.47 114 ALA A CA 1
ATOM 831 C C . ALA A 1 114 ? 8.270 -6.937 -19.671 1.00 55.47 114 ALA A C 1
ATOM 833 O O . ALA A 1 114 ? 9.420 -7.370 -19.708 1.00 55.47 114 ALA A O 1
ATOM 834 N N . VAL A 1 115 ? 7.468 -7.095 -18.609 1.00 58.03 115 VAL A N 1
ATOM 835 C CA . VAL A 1 115 ? 7.702 -7.999 -17.474 1.00 58.03 115 VAL A CA 1
ATOM 836 C C . VAL A 1 115 ? 6.395 -8.747 -17.191 1.00 58.03 115 VAL A C 1
ATOM 838 O O . VAL A 1 115 ? 5.354 -8.089 -17.074 1.00 58.03 115 VAL A O 1
ATOM 841 N N . PRO A 1 116 ? 6.397 -10.087 -17.074 1.00 68.06 116 PRO A N 1
ATOM 842 C CA . PRO A 1 116 ? 5.208 -10.843 -16.696 1.00 68.06 116 PRO A CA 1
ATOM 843 C C . PRO A 1 116 ? 4.680 -10.377 -15.335 1.00 68.06 116 PRO A C 1
ATOM 845 O O . PRO A 1 116 ? 5.441 -10.259 -14.375 1.00 68.06 116 PRO A O 1
ATOM 848 N N . ILE A 1 117 ? 3.369 -10.143 -15.217 1.00 74.06 117 ILE A N 1
ATOM 849 C CA . ILE A 1 117 ? 2.750 -9.769 -13.933 1.00 74.06 117 ILE A CA 1
ATOM 850 C C . ILE A 1 117 ? 3.057 -10.790 -12.825 1.00 74.06 117 ILE A C 1
ATOM 852 O O . ILE A 1 117 ? 3.245 -10.407 -11.671 1.00 74.06 117 ILE A O 1
ATOM 856 N N . ASP A 1 118 ? 3.186 -12.066 -13.189 1.00 74.81 118 ASP A N 1
ATOM 857 C CA . ASP A 1 118 ? 3.533 -13.154 -12.275 1.00 74.81 118 ASP A CA 1
ATOM 858 C C . ASP A 1 118 ? 4.889 -12.934 -11.589 1.00 74.81 118 ASP A C 1
ATOM 860 O O . ASP A 1 118 ? 5.057 -13.291 -10.424 1.00 74.81 118 ASP A O 1
ATOM 864 N N . GLU A 1 119 ? 5.846 -12.290 -12.265 1.00 77.69 119 GLU A N 1
ATOM 865 C CA . GLU A 1 119 ? 7.150 -11.955 -11.685 1.00 77.69 119 GLU A CA 1
ATOM 866 C C . GLU A 1 119 ? 6.995 -10.905 -10.575 1.00 77.69 119 GLU A C 1
ATOM 868 O O . GLU A 1 119 ? 7.489 -11.090 -9.461 1.00 77.69 119 GLU A O 1
ATOM 873 N N . ILE A 1 120 ? 6.219 -9.845 -10.827 1.00 78.31 120 ILE A N 1
ATOM 874 C CA . ILE A 1 120 ? 5.927 -8.799 -9.834 1.00 78.31 120 ILE A CA 1
ATOM 875 C C . ILE A 1 120 ? 5.195 -9.395 -8.630 1.00 78.31 120 ILE A C 1
ATOM 877 O O . ILE A 1 120 ? 5.572 -9.146 -7.482 1.00 78.31 120 ILE A O 1
ATOM 881 N N . LEU A 1 121 ? 4.158 -10.198 -8.879 1.00 81.75 121 LEU A N 1
ATOM 882 C CA . LEU A 1 121 ? 3.386 -10.842 -7.820 1.00 81.75 121 LEU A CA 1
ATOM 883 C C . LEU A 1 121 ? 4.248 -11.811 -7.006 1.00 81.75 121 LEU A C 1
ATOM 885 O O . LEU A 1 121 ? 4.144 -11.814 -5.781 1.00 81.75 121 LEU A O 1
ATOM 889 N N . SER A 1 122 ? 5.149 -12.559 -7.647 1.00 83.38 122 SER A N 1
ATOM 890 C CA . SER A 1 122 ? 6.109 -13.440 -6.971 1.00 83.38 122 SER A CA 1
ATOM 891 C C . SER A 1 122 ? 7.015 -12.666 -6.008 1.00 83.38 122 SER A C 1
ATOM 893 O O . SER A 1 122 ? 7.187 -13.071 -4.855 1.00 83.38 122 SER A O 1
ATOM 895 N N . HIS A 1 123 ? 7.518 -11.496 -6.415 1.00 83.94 123 HIS A N 1
ATOM 896 C CA . HIS A 1 123 ? 8.303 -10.635 -5.529 1.00 83.94 123 HIS A CA 1
ATOM 897 C C . HIS A 1 123 ? 7.491 -10.100 -4.338 1.00 83.94 123 HIS A C 1
ATOM 899 O O . HIS A 1 123 ? 7.983 -10.106 -3.206 1.00 83.94 123 HIS A O 1
ATOM 905 N N . ILE A 1 124 ? 6.236 -9.684 -4.550 1.00 85.00 124 ILE A N 1
ATOM 906 C CA . ILE A 1 124 ? 5.345 -9.245 -3.459 1.00 85.00 124 ILE A CA 1
ATOM 907 C C . ILE A 1 124 ? 5.033 -10.411 -2.512 1.00 85.00 124 ILE A C 1
ATOM 909 O O . ILE A 1 124 ? 5.052 -10.244 -1.291 1.00 85.00 124 ILE A O 1
ATOM 913 N N . GLN A 1 125 ? 4.769 -11.606 -3.044 1.00 87.62 125 GLN A N 1
ATOM 914 C CA . GLN A 1 125 ? 4.550 -12.810 -2.243 1.00 87.62 125 GLN A CA 1
ATOM 915 C C . GLN A 1 125 ? 5.799 -13.173 -1.430 1.00 87.62 125 GLN A C 1
ATOM 917 O O . GLN A 1 125 ? 5.673 -13.515 -0.255 1.00 87.62 125 GLN A O 1
ATOM 922 N N . GLY A 1 126 ? 6.996 -13.048 -2.012 1.00 84.12 126 GLY A N 1
ATOM 923 C CA . GLY A 1 126 ? 8.271 -13.181 -1.301 1.00 84.12 126 GLY A CA 1
ATOM 924 C C . GLY A 1 126 ? 8.371 -12.212 -0.121 1.00 84.12 126 GLY A C 1
ATOM 925 O O . GLY A 1 126 ? 8.536 -12.644 1.019 1.00 84.12 126 GLY A O 1
ATOM 926 N N . ALA A 1 127 ? 8.126 -10.921 -0.363 1.00 83.12 127 ALA A N 1
ATOM 927 C CA . ALA A 1 127 ? 8.072 -9.898 0.685 1.00 83.12 127 ALA A CA 1
ATOM 928 C C . ALA A 1 127 ? 7.043 -10.223 1.789 1.00 83.12 127 ALA A C 1
ATOM 930 O O . ALA A 1 127 ? 7.301 -10.021 2.979 1.00 83.12 127 ALA A O 1
ATOM 931 N N . CYS A 1 128 ? 5.884 -10.778 1.420 1.00 86.12 128 CYS A N 1
ATOM 932 C CA . CYS A 1 128 ? 4.863 -11.205 2.377 1.00 86.12 128 CYS A CA 1
ATOM 933 C C . CYS A 1 128 ? 5.319 -12.392 3.246 1.00 86.12 128 CYS A C 1
ATOM 935 O O . CYS A 1 128 ? 4.964 -12.445 4.427 1.00 86.12 128 CYS A O 1
ATOM 937 N N . ARG A 1 129 ? 6.107 -13.330 2.696 1.00 86.31 129 ARG A N 1
ATOM 938 C CA . ARG A 1 129 ? 6.645 -14.498 3.425 1.00 86.31 129 ARG A CA 1
ATOM 939 C C . ARG A 1 129 ? 7.718 -14.106 4.437 1.00 86.31 129 ARG A C 1
ATOM 941 O O . ARG A 1 129 ? 7.720 -14.640 5.544 1.00 86.31 129 ARG A O 1
ATOM 948 N N . ASP A 1 130 ? 8.566 -13.145 4.090 1.00 80.56 130 ASP A N 1
ATOM 949 C CA . ASP A 1 130 ? 9.708 -12.723 4.909 1.00 80.56 130 ASP A CA 1
ATOM 950 C C . ASP A 1 130 ? 9.315 -11.883 6.148 1.00 80.56 130 ASP A C 1
ATOM 952 O O . ASP A 1 130 ? 10.138 -11.621 7.025 1.00 80.56 130 ASP A O 1
ATOM 956 N N . ARG A 1 131 ? 8.041 -11.475 6.260 1.00 74.25 131 ARG A N 1
ATOM 957 C CA . ARG A 1 131 ? 7.434 -10.766 7.411 1.00 74.25 131 ARG A CA 1
ATOM 958 C C . ARG A 1 131 ? 8.065 -9.417 7.798 1.00 74.25 131 ARG A C 1
ATOM 960 O O . ARG A 1 131 ? 7.692 -8.853 8.835 1.00 74.25 131 ARG A O 1
ATOM 967 N N . GLY A 1 132 ? 8.935 -8.836 6.973 1.00 74.75 132 GLY A N 1
ATOM 968 C CA . GLY A 1 132 ? 9.411 -7.459 7.148 1.00 74.75 132 GLY A CA 1
ATOM 969 C C . GLY A 1 132 ? 8.281 -6.419 6.998 1.00 74.75 132 GLY A C 1
ATOM 970 O O . GLY A 1 132 ? 7.319 -6.656 6.266 1.00 74.75 132 GLY A O 1
ATOM 971 N N . PRO A 1 133 ? 8.339 -5.272 7.702 1.00 77.00 133 PRO A N 1
ATOM 972 C CA . PRO A 1 133 ? 7.258 -4.277 7.692 1.00 77.00 133 PRO A CA 1
ATOM 973 C C . PRO A 1 133 ? 7.165 -3.487 6.377 1.00 77.00 133 PRO A C 1
ATOM 975 O O . PRO A 1 133 ? 6.093 -2.985 6.048 1.00 77.00 133 PRO A O 1
ATOM 978 N N . ALA A 1 134 ? 8.269 -3.383 5.631 1.00 81.56 134 ALA A N 1
ATOM 979 C CA . ALA A 1 134 ? 8.337 -2.673 4.362 1.00 81.56 134 ALA A CA 1
ATOM 980 C C . ALA A 1 134 ? 9.376 -3.299 3.419 1.00 81.56 134 ALA A C 1
ATOM 982 O O . ALA A 1 134 ? 10.450 -3.711 3.869 1.00 81.56 134 ALA A O 1
ATOM 983 N N . TYR A 1 135 ? 9.068 -3.324 2.125 1.00 80.38 135 TYR A N 1
ATOM 984 C CA . TYR A 1 135 ? 9.942 -3.822 1.063 1.00 80.38 135 TYR A CA 1
ATOM 985 C C . TYR A 1 135 ? 10.036 -2.820 -0.076 1.00 80.38 135 TYR A C 1
ATOM 987 O O . TYR A 1 135 ? 9.061 -2.149 -0.408 1.00 80.38 135 TYR A O 1
ATOM 995 N N . LEU A 1 136 ? 11.221 -2.759 -0.671 1.00 77.75 136 LEU A N 1
ATOM 996 C CA . LEU A 1 136 ? 11.506 -1.995 -1.868 1.00 77.75 136 LEU A CA 1
ATOM 997 C C . LEU A 1 136 ? 11.585 -2.949 -3.062 1.00 77.75 136 LEU A C 1
ATOM 999 O O . LEU A 1 136 ? 12.317 -3.941 -3.031 1.00 77.75 136 LEU A O 1
ATOM 1003 N N . LEU A 1 137 ? 10.842 -2.618 -4.108 1.00 78.06 137 LEU A N 1
ATOM 1004 C CA . LEU A 1 137 ? 10.895 -3.245 -5.417 1.00 78.06 137 LEU A CA 1
ATOM 1005 C C . LEU A 1 137 ? 11.522 -2.255 -6.389 1.00 78.06 137 LEU A C 1
ATOM 1007 O O . LEU A 1 137 ? 10.998 -1.160 -6.589 1.00 78.06 137 LEU A O 1
ATOM 1011 N N . THR A 1 138 ? 12.668 -2.621 -6.954 1.00 72.31 138 THR A N 1
ATOM 1012 C CA . THR A 1 138 ? 13.422 -1.773 -7.876 1.00 72.31 138 THR A CA 1
ATOM 1013 C C . THR A 1 138 ? 13.375 -2.341 -9.284 1.00 72.31 138 THR A C 1
ATOM 1015 O O . THR A 1 138 ? 13.435 -3.553 -9.485 1.00 72.31 138 THR A O 1
ATOM 1018 N N . SER A 1 139 ? 13.280 -1.450 -10.267 1.00 69.44 139 SER A N 1
ATOM 1019 C CA . SER A 1 139 ? 13.448 -1.780 -11.681 1.00 69.44 139 SER A CA 1
ATOM 1020 C C . SER A 1 139 ? 14.729 -1.153 -12.222 1.00 69.44 139 SER A C 1
ATOM 1022 O O . SER A 1 139 ? 15.050 -0.004 -11.925 1.00 69.44 139 SER A O 1
ATOM 1024 N N . SER A 1 140 ? 15.429 -1.901 -13.069 1.00 68.06 140 SER A N 1
ATOM 1025 C CA . SER A 1 140 ? 16.604 -1.426 -13.818 1.00 68.06 140 SER A CA 1
ATOM 1026 C C . SER A 1 140 ? 16.266 -0.452 -14.959 1.00 68.06 140 SER A C 1
ATOM 1028 O O . SER A 1 140 ? 17.169 0.182 -15.501 1.00 68.06 140 SER A O 1
ATOM 1030 N N . ALA A 1 141 ? 14.985 -0.307 -15.318 1.00 66.69 141 ALA A N 1
ATOM 1031 C CA . ALA A 1 141 ? 14.519 0.547 -16.410 1.00 66.69 141 ALA A CA 1
ATOM 1032 C C . ALA A 1 141 ? 13.360 1.460 -15.941 1.00 66.69 141 ALA A C 1
ATOM 1034 O O . ALA A 1 141 ? 12.217 0.999 -15.839 1.00 66.69 141 ALA A O 1
ATOM 1035 N N . PRO A 1 142 ? 13.609 2.762 -15.681 1.00 63.00 142 PRO A N 1
ATOM 1036 C CA . PRO A 1 142 ? 12.622 3.682 -15.101 1.00 63.00 142 PRO A CA 1
ATOM 1037 C C . PRO A 1 142 ? 11.314 3.826 -15.893 1.00 63.00 142 PRO A C 1
ATOM 1039 O O . PRO A 1 142 ? 10.227 3.757 -15.318 1.00 63.00 142 PRO A O 1
ATOM 1042 N N . GLY A 1 143 ? 11.401 3.970 -17.221 1.00 62.28 143 GLY A N 1
ATOM 1043 C CA . GLY A 1 143 ? 10.224 4.088 -18.093 1.00 62.28 143 GLY A CA 1
ATOM 1044 C C . GLY A 1 143 ? 9.375 2.813 -18.126 1.00 62.28 143 GLY A C 1
ATOM 1045 O O . GLY A 1 143 ? 8.147 2.868 -18.179 1.00 62.28 143 GLY A O 1
ATOM 1046 N N . ALA A 1 144 ? 10.016 1.649 -18.025 1.00 62.34 144 ALA A N 1
ATOM 1047 C CA . ALA A 1 144 ? 9.337 0.363 -17.957 1.00 62.34 144 ALA A CA 1
ATOM 1048 C C . ALA A 1 144 ? 8.760 0.071 -16.563 1.00 62.34 144 ALA A C 1
ATOM 1050 O O . ALA A 1 144 ? 7.709 -0.559 -16.480 1.00 62.34 144 ALA A O 1
ATOM 1051 N N . ALA A 1 145 ? 9.362 0.592 -15.487 1.00 63.56 145 ALA A N 1
ATOM 1052 C CA . ALA A 1 145 ? 8.876 0.421 -14.117 1.00 63.56 145 ALA A CA 1
ATOM 1053 C C . ALA A 1 145 ? 7.426 0.901 -13.955 1.00 63.56 145 ALA A C 1
ATOM 1055 O O . ALA A 1 145 ? 6.571 0.146 -13.498 1.00 63.56 145 ALA A O 1
ATOM 1056 N N . LYS A 1 146 ? 7.119 2.121 -14.419 1.00 66.12 146 LYS A N 1
ATOM 1057 C CA . LYS A 1 146 ? 5.755 2.680 -14.371 1.00 66.12 146 LYS A CA 1
ATOM 1058 C C . LYS A 1 146 ? 4.759 1.820 -15.152 1.00 66.12 146 LYS A C 1
ATOM 1060 O O . LYS A 1 146 ? 3.665 1.553 -14.668 1.00 66.12 146 LYS A O 1
ATOM 1065 N N . ARG A 1 147 ? 5.159 1.322 -16.324 1.00 64.06 147 ARG A N 1
ATOM 1066 C CA . ARG A 1 147 ? 4.321 0.473 -17.188 1.00 64.06 147 ARG A CA 1
ATOM 1067 C C . ARG A 1 147 ? 4.059 -0.916 -16.595 1.00 64.06 147 ARG A C 1
ATOM 1069 O O . ARG A 1 147 ? 2.965 -1.440 -16.762 1.00 64.06 147 ARG A O 1
ATOM 1076 N N . CYS A 1 148 ? 5.021 -1.479 -15.868 1.00 66.62 148 CYS A N 1
ATOM 1077 C CA . CYS A 1 148 ? 4.876 -2.757 -15.164 1.00 66.62 148 CYS A CA 1
ATOM 1078 C C . CYS A 1 148 ? 3.962 -2.646 -13.933 1.00 66.62 148 CYS A C 1
ATOM 1080 O O . CYS A 1 148 ? 3.284 -3.605 -13.573 1.00 66.62 148 CYS A O 1
ATOM 1082 N N . MET A 1 149 ? 3.896 -1.465 -13.311 1.00 70.19 149 MET A N 1
ATOM 1083 C CA . MET A 1 149 ? 3.061 -1.247 -12.128 1.00 70.19 149 MET A CA 1
ATOM 1084 C C . MET A 1 149 ? 1.576 -1.209 -12.420 1.00 70.19 149 MET A C 1
ATOM 1086 O O . MET A 1 149 ? 0.775 -1.683 -11.626 1.00 70.19 149 MET A O 1
ATOM 1090 N N . VAL A 1 150 ? 1.215 -0.685 -13.576 1.00 69.06 150 VAL A N 1
ATOM 1091 C CA . VAL A 1 150 ? -0.162 -0.550 -14.025 1.00 69.06 150 VAL A CA 1
ATOM 1092 C C . VAL A 1 150 ? -0.988 -1.858 -13.923 1.00 69.06 150 VAL A C 1
ATOM 1094 O O . VAL A 1 150 ? -2.038 -1.846 -13.273 1.00 69.06 150 VAL A O 1
ATOM 1097 N N . PRO A 1 151 ? -0.553 -3.003 -14.490 1.00 66.69 151 PRO A N 1
ATOM 1098 C CA . PRO A 1 151 ? -1.287 -4.262 -14.353 1.00 66.69 151 PRO A CA 1
ATOM 1099 C C . PRO A 1 151 ? -1.250 -4.817 -12.915 1.00 66.69 151 PRO A C 1
ATOM 1101 O O . PRO A 1 151 ? -2.240 -5.398 -12.462 1.00 66.69 151 PRO A O 1
ATOM 1104 N N . ALA A 1 152 ? -0.167 -4.579 -12.164 1.00 73.81 152 ALA A N 1
ATOM 1105 C CA . ALA A 1 152 ? -0.076 -4.951 -10.751 1.00 73.81 152 ALA A CA 1
ATOM 1106 C C . ALA A 1 152 ? -1.079 -4.170 -9.879 1.00 73.81 152 ALA A C 1
ATOM 1108 O O . ALA A 1 152 ? -1.711 -4.767 -9.010 1.00 73.81 152 ALA A O 1
ATOM 1109 N N . CYS A 1 153 ? -1.304 -2.875 -10.151 1.00 74.00 153 CYS A N 1
ATOM 1110 C CA . CYS A 1 153 ? -2.357 -2.077 -9.514 1.00 74.00 153 CYS A CA 1
ATOM 1111 C C . CYS A 1 153 ? -3.727 -2.729 -9.715 1.00 74.00 153 CYS A C 1
ATOM 1113 O O . CYS A 1 153 ? -4.487 -2.873 -8.762 1.00 74.00 153 CYS A O 1
ATOM 1115 N N . GLY A 1 154 ? -4.031 -3.147 -10.947 1.00 71.00 154 GLY A N 1
ATOM 1116 C CA . GLY A 1 154 ? -5.295 -3.803 -11.275 1.00 71.00 154 GLY A CA 1
ATOM 1117 C C . GLY A 1 154 ? -5.553 -5.053 -10.453 1.00 71.00 154 GLY A C 1
ATOM 1118 O O . GLY A 1 154 ? -6.614 -5.200 -9.848 1.00 71.00 154 GLY A O 1
ATOM 1119 N N . TRP A 1 155 ? -4.542 -5.918 -10.374 1.00 76.44 155 TRP A N 1
ATOM 1120 C CA . TRP A 1 155 ? -4.625 -7.141 -9.585 1.00 76.44 155 TRP A CA 1
ATOM 1121 C C . TRP A 1 155 ? -4.766 -6.845 -8.086 1.00 76.44 155 TRP A C 1
ATOM 1123 O O . TRP A 1 155 ? -5.687 -7.335 -7.438 1.00 76.44 155 TRP A O 1
ATOM 1133 N N . LEU A 1 156 ? -3.885 -6.001 -7.536 1.00 78.88 156 LEU A N 1
ATOM 1134 C CA . LEU A 1 156 ? -3.824 -5.707 -6.099 1.00 78.88 156 LEU A CA 1
ATOM 1135 C C . LEU A 1 156 ? -5.078 -4.990 -5.587 1.00 78.88 156 LEU A C 1
ATOM 1137 O O . LEU A 1 156 ? -5.522 -5.242 -4.465 1.00 78.88 156 LEU A O 1
ATOM 1141 N N . LEU A 1 157 ? -5.640 -4.091 -6.396 1.00 77.19 157 LEU A N 1
ATOM 1142 C CA . LEU A 1 157 ? -6.807 -3.289 -6.034 1.00 77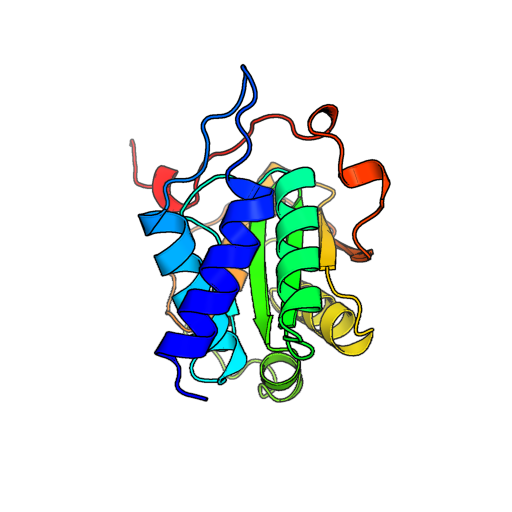.19 157 LEU A CA 1
ATOM 1143 C C . LEU A 1 157 ? -8.132 -3.972 -6.401 1.00 77.19 157 LEU A C 1
ATOM 1145 O O . LEU A 1 157 ? -9.178 -3.536 -5.923 1.00 77.19 157 LEU A O 1
ATOM 1149 N N . GLY A 1 158 ? -8.098 -5.042 -7.202 1.00 69.25 158 GLY A N 1
ATOM 1150 C CA . GLY A 1 158 ? -9.276 -5.829 -7.566 1.00 69.25 158 GLY A CA 1
ATOM 1151 C C . GLY A 1 158 ? -10.207 -5.149 -8.575 1.00 69.25 158 GLY A C 1
ATOM 1152 O O . GLY A 1 158 ? -11.403 -5.439 -8.578 1.00 69.25 158 GLY A O 1
ATOM 1153 N N . TYR A 1 159 ? -9.686 -4.255 -9.422 1.00 62.09 159 TYR A N 1
ATOM 1154 C CA . TYR A 1 159 ? -10.457 -3.607 -10.490 1.00 62.09 159 TYR A CA 1
ATOM 1155 C C . TYR A 1 159 ? -9.884 -3.961 -11.867 1.00 62.09 159 TYR A C 1
ATOM 1157 O O . TYR A 1 159 ? -8.663 -4.045 -12.016 1.00 62.09 159 TYR A O 1
ATOM 1165 N N . PRO A 1 160 ? -10.738 -4.152 -12.891 1.00 52.22 160 PRO A N 1
ATOM 1166 C CA . PRO A 1 160 ? -10.276 -4.354 -14.256 1.00 52.22 160 PRO A CA 1
ATOM 1167 C C . PRO A 1 160 ? -9.607 -3.077 -14.758 1.00 52.22 160 PRO A C 1
ATOM 1169 O O . PRO A 1 160 ? -10.129 -1.977 -14.568 1.00 52.22 160 PRO A O 1
ATOM 1172 N N . VAL A 1 161 ? -8.461 -3.217 -15.419 1.00 52.31 161 VAL A N 1
ATOM 1173 C CA . VAL A 1 161 ? -7.724 -2.067 -15.942 1.00 52.31 161 VAL A CA 1
ATOM 1174 C C . VAL A 1 161 ? -7.203 -2.354 -17.343 1.00 52.31 161 VAL A C 1
ATOM 1176 O O . VAL A 1 161 ? -6.704 -3.445 -17.613 1.00 52.31 161 VAL A O 1
ATOM 1179 N N . ILE A 1 162 ? -7.367 -1.382 -18.244 1.00 47.50 162 ILE A N 1
ATOM 1180 C CA . ILE A 1 162 ? -7.104 -1.511 -19.684 1.00 47.50 162 ILE A CA 1
ATOM 1181 C C . ILE A 1 162 ? -6.042 -0.491 -20.082 1.00 47.50 162 ILE A C 1
ATOM 1183 O O . ILE A 1 162 ? -6.260 0.707 -19.911 1.00 47.50 162 ILE A O 1
ATOM 1187 N N . TYR A 1 163 ? -4.927 -0.951 -20.658 1.00 48.44 163 TYR A N 1
ATOM 1188 C CA . TYR A 1 163 ? -3.855 -0.073 -21.136 1.00 48.44 163 TYR A CA 1
ATOM 1189 C C . TYR A 1 163 ? -3.150 -0.643 -22.368 1.00 48.44 163 TYR A C 1
ATOM 1191 O O . TYR A 1 163 ? -3.034 -1.857 -22.525 1.00 48.44 163 TYR A O 1
ATOM 1199 N N . ALA A 1 164 ? -2.634 0.249 -23.216 1.00 41.44 164 ALA A N 1
ATOM 1200 C CA . ALA A 1 164 ? -1.741 -0.081 -24.323 1.00 41.44 164 ALA A CA 1
ATOM 1201 C C . ALA A 1 164 ? -0.306 0.312 -23.946 1.00 41.44 164 ALA A C 1
ATOM 1203 O O . ALA A 1 164 ? -0.055 1.470 -23.608 1.00 41.44 164 ALA A O 1
ATOM 1204 N N . LEU A 1 165 ? 0.634 -0.635 -23.993 1.00 47.78 165 LEU A N 1
ATOM 1205 C CA . LEU A 1 165 ? 2.038 -0.411 -23.637 1.00 47.78 165 LEU A CA 1
ATOM 1206 C C . LEU A 1 165 ? 2.945 -0.665 -24.855 1.00 47.78 165 L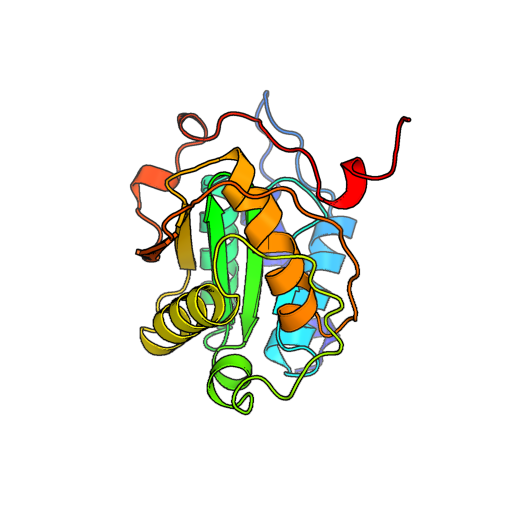EU A C 1
ATOM 1208 O O . LEU A 1 165 ? 2.639 -1.494 -25.708 1.00 47.78 165 LEU A O 1
ATOM 1212 N N . ARG A 1 166 ? 4.063 0.070 -24.949 1.00 45.47 166 ARG A N 1
ATOM 1213 C CA . ARG A 1 166 ? 5.142 -0.156 -25.932 1.00 45.47 166 ARG A CA 1
ATOM 1214 C C . ARG A 1 166 ? 6.271 -0.952 -25.268 1.00 45.47 166 ARG A C 1
ATOM 1216 O O . ARG A 1 166 ? 6.602 -0.665 -24.118 1.00 45.47 166 ARG A O 1
ATOM 1223 N N . GLU A 1 167 ? 6.846 -1.917 -25.987 1.00 50.16 167 GLU A N 1
ATOM 1224 C CA . GLU A 1 167 ? 7.918 -2.801 -25.497 1.00 50.16 167 GLU A CA 1
ATOM 1225 C C . GLU A 1 167 ? 9.189 -2.040 -25.089 1.00 50.16 167 GLU A C 1
ATOM 1227 O O . GLU A 1 167 ? 9.791 -1.350 -25.910 1.00 50.16 167 GLU A O 1
ATOM 1232 N N . GLU A 1 168 ? 9.637 -2.256 -23.847 1.00 54.00 168 GLU A N 1
ATOM 1233 C CA . GLU A 1 168 ? 10.981 -1.948 -23.336 1.00 54.00 168 GLU A CA 1
ATOM 1234 C C . GLU A 1 168 ? 11.314 -2.944 -22.207 1.00 54.00 168 GLU A C 1
ATOM 1236 O O . GLU A 1 168 ? 10.607 -2.968 -21.203 1.00 54.00 168 GLU A O 1
ATOM 1241 N N . HIS A 1 169 ? 12.366 -3.759 -22.349 1.00 54.31 169 HIS A N 1
ATOM 1242 C CA . HIS A 1 169 ? 12.743 -4.787 -21.363 1.00 54.31 169 HIS A CA 1
ATOM 1243 C C . HIS A 1 169 ? 13.170 -4.178 -20.014 1.00 54.31 169 HIS A C 1
ATOM 1245 O O . HIS A 1 169 ? 13.949 -3.224 -19.985 1.00 54.31 169 HIS A O 1
ATOM 1251 N N . ALA A 1 170 ? 12.718 -4.767 -18.902 1.00 57.22 170 ALA A N 1
ATOM 1252 C CA . ALA A 1 170 ? 13.106 -4.380 -17.545 1.00 57.22 170 ALA A CA 1
ATOM 1253 C C . ALA A 1 170 ? 13.321 -5.608 -16.657 1.00 57.22 170 ALA A C 1
ATOM 1255 O O . ALA A 1 170 ? 12.570 -6.567 -16.754 1.00 57.22 170 ALA A O 1
ATOM 1256 N N . ALA A 1 171 ? 14.317 -5.569 -15.772 1.00 59.41 171 ALA A N 1
ATOM 1257 C CA . ALA A 1 171 ? 14.471 -6.558 -14.702 1.00 59.41 171 ALA A CA 1
ATOM 1258 C C . ALA A 1 171 ? 14.018 -5.959 -13.365 1.00 59.41 171 ALA A C 1
ATOM 1260 O O . ALA A 1 171 ? 14.364 -4.802 -13.082 1.00 59.41 171 ALA A O 1
ATOM 1261 N N . ILE A 1 172 ? 13.289 -6.745 -12.563 1.00 59.94 172 ILE A N 1
ATOM 1262 C CA . ILE A 1 172 ? 12.776 -6.361 -11.240 1.00 59.94 172 ILE A CA 1
ATOM 1263 C C . ILE A 1 172 ? 13.545 -7.106 -10.140 1.00 59.94 172 ILE A C 1
ATOM 1265 O O . ILE A 1 172 ? 13.892 -8.275 -10.280 1.00 59.94 172 ILE A O 1
ATOM 1269 N N . ALA A 1 173 ? 13.837 -6.420 -9.036 1.00 63.53 173 ALA A N 1
ATOM 1270 C CA . ALA A 1 173 ? 14.452 -7.001 -7.846 1.00 63.53 173 ALA A CA 1
ATOM 1271 C C . ALA A 1 173 ? 13.742 -6.529 -6.569 1.00 63.53 173 ALA A C 1
ATOM 1273 O O . ALA A 1 173 ? 13.176 -5.438 -6.528 1.00 63.53 173 ALA A O 1
ATOM 1274 N N . SER A 1 174 ? 13.792 -7.344 -5.510 1.00 70.88 174 SER A N 1
ATOM 1275 C CA . SER A 1 174 ? 13.140 -7.069 -4.222 1.00 70.88 174 SER A CA 1
ATOM 1276 C C . SER A 1 174 ? 14.108 -7.155 -3.049 1.00 70.88 174 SER A C 1
ATOM 1278 O O . SER A 1 174 ? 14.847 -8.135 -2.938 1.00 70.88 174 SER A O 1
ATOM 1280 N N . CYS A 1 175 ? 14.053 -6.200 -2.122 1.00 72.75 175 CYS A N 1
ATOM 1281 C CA . CYS A 1 175 ? 14.794 -6.258 -0.860 1.00 72.75 175 CYS A CA 1
ATOM 1282 C C . CYS A 1 175 ? 14.028 -5.574 0.292 1.00 72.75 175 CYS A C 1
ATOM 1284 O O . CYS A 1 175 ? 13.129 -4.766 0.041 1.00 72.75 175 CYS A O 1
ATOM 1286 N N . PRO A 1 176 ? 14.344 -5.876 1.568 1.00 71.25 176 PRO A N 1
ATOM 1287 C CA . PRO A 1 176 ? 13.837 -5.091 2.693 1.00 71.25 176 PRO A CA 1
ATOM 1288 C C . PRO A 1 176 ? 14.211 -3.616 2.523 1.00 71.25 176 PRO A C 1
ATOM 1290 O O . PRO A 1 176 ? 15.338 -3.325 2.122 1.00 71.25 176 PRO A O 1
ATOM 1293 N N . LEU A 1 177 ? 13.297 -2.694 2.853 1.00 67.88 177 LEU A N 1
AT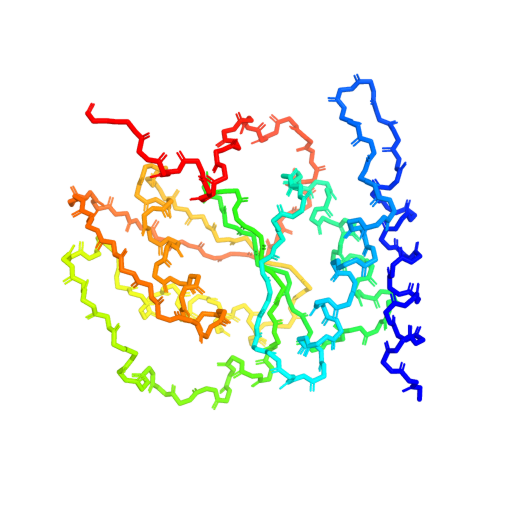OM 1294 C CA . LEU A 1 177 ? 13.543 -1.256 2.689 1.00 67.88 177 LEU A CA 1
ATOM 1295 C C . LEU A 1 177 ? 14.820 -0.835 3.463 1.00 67.88 177 LEU A C 1
ATOM 1297 O O . LEU A 1 177 ? 14.839 -0.944 4.697 1.00 67.88 177 LEU A O 1
ATOM 1301 N N . PRO A 1 178 ? 15.898 -0.384 2.784 1.00 61.81 178 PRO A N 1
ATOM 1302 C CA . PRO A 1 178 ? 17.158 -0.050 3.447 1.00 61.81 178 PRO A CA 1
ATOM 1303 C C . PRO A 1 178 ? 17.013 1.160 4.375 1.00 61.81 178 PRO A C 1
ATOM 1305 O O . PRO A 1 178 ? 16.305 2.110 4.058 1.00 61.81 178 PRO A O 1
ATOM 1308 N N . ARG A 1 179 ? 17.763 1.201 5.488 1.00 56.12 179 ARG A N 1
ATOM 1309 C CA . ARG A 1 179 ? 17.784 2.387 6.376 1.00 56.12 179 ARG A CA 1
ATOM 1310 C C . ARG A 1 179 ? 18.307 3.650 5.683 1.00 56.12 179 ARG A C 1
ATOM 1312 O O . ARG A 1 179 ? 17.935 4.745 6.085 1.00 56.12 179 ARG A O 1
ATOM 1319 N N . SER A 1 180 ? 19.164 3.496 4.672 1.00 53.44 180 SER A N 1
ATOM 1320 C CA . SER A 1 180 ? 19.686 4.601 3.860 1.00 53.44 180 SER A CA 1
ATOM 1321 C C . SER A 1 180 ? 18.641 5.203 2.921 1.00 53.44 180 SER A C 1
ATOM 1323 O O . SER A 1 180 ? 18.796 6.342 2.529 1.00 53.44 180 SER A O 1
ATOM 1325 N N . PHE A 1 181 ? 17.549 4.490 2.623 1.00 53.22 181 PHE A N 1
ATOM 1326 C CA . PHE A 1 181 ? 16.459 4.969 1.762 1.00 53.22 181 PHE A CA 1
ATOM 1327 C C . PHE A 1 181 ? 15.525 5.978 2.461 1.00 53.22 181 PHE A C 1
ATOM 1329 O O . PHE A 1 181 ? 14.540 6.422 1.878 1.00 53.22 181 PHE A O 1
ATOM 1336 N N . ALA A 1 182 ? 15.793 6.303 3.731 1.00 49.00 182 ALA A N 1
ATOM 1337 C CA . ALA A 1 182 ? 14.992 7.208 4.554 1.00 49.00 182 ALA A CA 1
ATOM 1338 C C . ALA A 1 182 ? 15.354 8.696 4.374 1.00 49.00 182 ALA A C 1
ATOM 1340 O O . ALA A 1 182 ? 14.740 9.546 5.021 1.00 49.00 182 ALA A O 1
ATOM 1341 N N . THR A 1 183 ? 16.352 9.020 3.547 1.00 51.66 183 THR A N 1
ATOM 1342 C CA . THR A 1 183 ? 16.741 10.399 3.231 1.00 51.66 183 THR A CA 1
ATOM 1343 C C . THR A 1 183 ? 16.012 10.894 1.983 1.00 51.66 183 THR A C 1
ATOM 1345 O O . THR A 1 183 ? 15.952 10.197 0.975 1.00 51.66 183 THR A O 1
ATOM 1348 N N . ASP A 1 184 ? 15.453 12.107 2.054 1.00 51.91 184 ASP A N 1
ATOM 1349 C CA . ASP A 1 184 ? 14.706 12.734 0.950 1.00 51.91 184 ASP A CA 1
ATOM 1350 C C . ASP A 1 184 ? 15.594 13.019 -0.287 1.00 51.91 184 ASP A C 1
ATOM 1352 O O . ASP A 1 184 ? 15.070 13.302 -1.357 1.00 51.91 184 ASP A O 1
ATOM 1356 N N . ASP A 1 185 ? 16.922 12.926 -0.149 1.00 47.81 185 ASP A N 1
ATOM 1357 C CA . ASP A 1 185 ? 17.908 13.281 -1.180 1.00 47.81 185 ASP A CA 1
ATOM 1358 C C . ASP A 1 185 ? 18.017 12.261 -2.334 1.00 47.81 185 ASP A C 1
ATOM 1360 O O . ASP A 1 185 ? 18.504 12.616 -3.405 1.00 47.81 185 A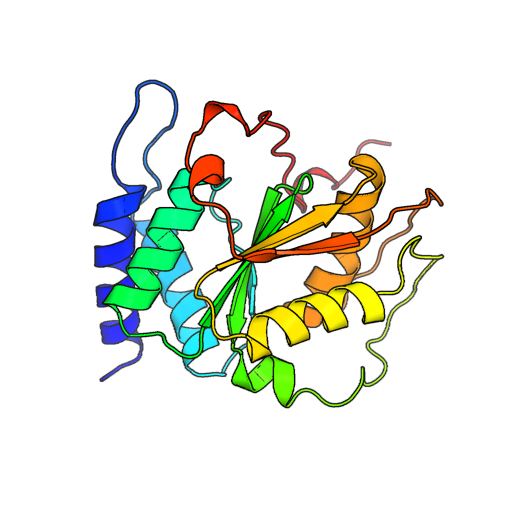SP A O 1
ATOM 1364 N N . ASP A 1 186 ? 17.542 11.021 -2.146 1.00 43.16 186 ASP A N 1
ATOM 1365 C CA . ASP A 1 186 ? 17.600 9.953 -3.165 1.00 43.16 186 ASP A CA 1
ATOM 1366 C C . ASP A 1 186 ? 16.324 9.857 -4.023 1.00 43.16 186 ASP A C 1
ATOM 1368 O O . ASP A 1 186 ? 16.246 9.046 -4.950 1.00 43.16 186 ASP A O 1
ATOM 1372 N N . TRP A 1 187 ? 15.308 10.666 -3.714 1.00 42.19 187 TRP A N 1
ATOM 1373 C CA . TRP A 1 187 ? 14.073 10.738 -4.486 1.00 42.19 187 TRP A CA 1
ATOM 1374 C C . TRP A 1 187 ? 14.185 11.899 -5.472 1.00 42.19 187 TRP A C 1
ATOM 1376 O O . TRP A 1 187 ? 13.910 13.047 -5.125 1.00 42.19 187 TRP A O 1
ATOM 1386 N N . GLU A 1 188 ? 14.582 11.616 -6.717 1.00 40.31 188 GLU A N 1
ATOM 1387 C CA . GLU A 1 188 ? 14.249 12.544 -7.799 1.00 40.31 188 GLU A CA 1
ATOM 1388 C C . GLU A 1 188 ? 12.725 12.664 -7.829 1.00 40.31 188 GLU A C 1
ATOM 1390 O O . GLU A 1 188 ? 12.020 11.662 -7.923 1.00 40.31 188 GLU A O 1
ATOM 1395 N N . GLU A 1 189 ? 12.220 13.888 -7.687 1.00 36.47 189 GLU A N 1
ATOM 1396 C CA . GLU A 1 189 ? 10.800 14.232 -7.684 1.00 36.47 189 GLU A CA 1
ATOM 1397 C C . GLU A 1 189 ? 10.209 13.971 -9.087 1.00 36.47 189 GLU A C 1
ATOM 1399 O O . GLU A 1 189 ? 9.923 14.880 -9.859 1.00 36.47 189 GLU A O 1
ATOM 1404 N N . LEU A 1 190 ? 10.070 12.696 -9.457 1.00 34.22 190 LEU A N 1
ATOM 1405 C CA . LEU A 1 190 ? 9.470 12.209 -10.701 1.00 34.22 190 LEU A CA 1
ATOM 1406 C C . LEU A 1 190 ? 8.024 11.748 -10.470 1.00 34.22 190 LEU A C 1
ATOM 1408 O O . LEU A 1 190 ? 7.490 10.948 -11.255 1.00 34.22 190 LEU A O 1
ATOM 1412 N N . ALA A 1 191 ? 7.396 12.309 -9.426 1.00 33.69 191 ALA A N 1
ATOM 1413 C CA . ALA A 1 191 ? 6.004 12.143 -9.033 1.00 33.69 191 ALA A CA 1
ATOM 1414 C C . ALA A 1 191 ? 5.071 12.602 -10.162 1.00 33.69 191 ALA A C 1
ATOM 1416 O O . ALA A 1 191 ? 4.551 13.711 -10.187 1.00 33.69 191 ALA A O 1
ATOM 1417 N N . THR A 1 192 ? 4.876 11.716 -11.126 1.00 36.34 192 THR A N 1
ATOM 1418 C CA . THR A 1 192 ? 3.755 11.742 -12.058 1.00 36.34 192 THR A CA 1
ATOM 1419 C C . THR A 1 192 ? 2.810 10.684 -11.539 1.00 36.34 192 THR A C 1
ATOM 1421 O O . THR A 1 192 ? 3.127 9.491 -11.535 1.00 36.34 192 THR A O 1
ATOM 1424 N N . SER A 1 193 ? 1.689 11.141 -10.997 1.00 34.25 193 SER A N 1
ATOM 1425 C CA . SER A 1 193 ? 0.636 10.265 -10.517 1.00 34.25 193 SER A CA 1
ATOM 1426 C C . SER A 1 193 ? 0.154 9.381 -11.674 1.00 34.25 193 SER A C 1
ATOM 1428 O O . SER A 1 193 ? 0.177 9.786 -12.837 1.00 34.25 193 SER A O 1
ATOM 1430 N N . LEU A 1 194 ? -0.319 8.165 -11.386 1.00 36.81 194 LEU A N 1
ATOM 1431 C CA . LEU A 1 194 ? -0.976 7.321 -12.399 1.00 36.81 194 LEU A CA 1
ATOM 1432 C C . LEU A 1 194 ? -2.183 8.030 -13.050 1.00 36.81 194 LEU A C 1
ATOM 1434 O O . LEU A 1 194 ? -2.555 7.707 -14.176 1.00 36.81 194 LEU A O 1
ATOM 1438 N N . THR A 1 195 ? -2.759 9.021 -12.366 1.00 36.94 195 THR A N 1
ATOM 1439 C CA . THR A 1 195 ? -3.820 9.902 -12.866 1.00 36.94 195 THR A CA 1
ATOM 1440 C C . THR A 1 195 ? -3.361 10.934 -13.902 1.00 36.94 195 THR A C 1
ATOM 1442 O O . THR A 1 195 ? -4.205 11.425 -14.648 1.00 36.94 195 THR A O 1
ATOM 1445 N N . ASP A 1 196 ? -2.061 11.211 -14.038 1.00 34.25 196 ASP A N 1
ATOM 1446 C CA . ASP A 1 196 ? -1.546 12.191 -15.012 1.00 34.25 196 ASP A CA 1
ATOM 1447 C C . ASP A 1 196 ? -1.434 11.632 -16.443 1.00 34.25 196 ASP A C 1
ATOM 1449 O O . ASP A 1 196 ? -1.145 12.373 -17.380 1.00 34.25 196 ASP A O 1
ATOM 1453 N N . TYR A 1 197 ? -1.708 10.338 -16.654 1.00 34.94 197 TYR A N 1
ATOM 1454 C CA . TYR A 1 197 ? -1.743 9.732 -17.993 1.00 34.94 197 TYR A CA 1
ATOM 1455 C C . TYR A 1 197 ? -3.097 9.865 -18.710 1.00 34.94 197 TYR A C 1
ATOM 1457 O O . TYR A 1 197 ? -3.290 9.283 -19.782 1.00 34.94 197 TYR A O 1
ATOM 146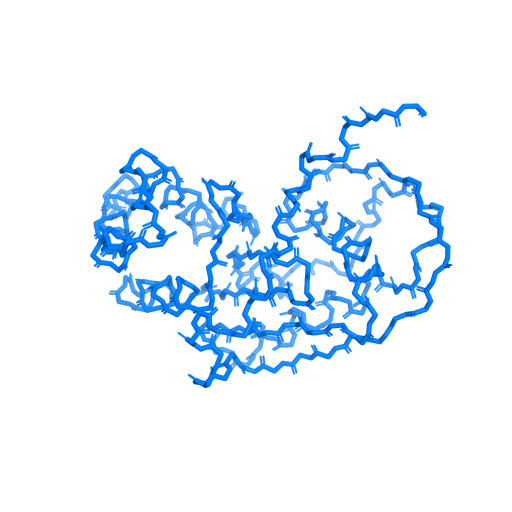5 N N . ILE A 1 198 ? -4.034 10.664 -18.187 1.00 29.47 198 ILE A N 1
ATOM 1466 C CA . ILE A 1 198 ? -5.233 11.037 -18.944 1.00 29.47 198 ILE A CA 1
ATOM 1467 C C . ILE A 1 198 ? -4.877 12.174 -19.921 1.00 29.47 198 ILE A C 1
ATOM 1469 O O . ILE A 1 198 ? -5.070 13.344 -19.624 1.00 29.47 198 ILE A O 1
ATOM 1473 N N . TRP A 1 199 ? -4.397 11.761 -21.100 1.00 30.53 199 TRP A N 1
ATOM 1474 C CA . TRP A 1 199 ? -4.466 12.437 -22.408 1.00 30.53 199 TRP A CA 1
ATOM 1475 C C . TRP A 1 199 ? -3.897 13.856 -22.551 1.00 30.53 199 TRP A C 1
ATOM 1477 O O . TRP A 1 199 ? -4.517 14.801 -22.085 1.00 30.53 199 TRP A O 1
ATOM 1487 N N . ILE A 1 200 ? -2.908 14.024 -23.445 1.00 27.66 200 ILE A N 1
ATOM 1488 C CA . ILE A 1 200 ? -3.063 14.907 -24.619 1.00 27.66 200 ILE A CA 1
ATOM 1489 C C . ILE A 1 200 ? -2.466 14.205 -25.854 1.00 27.66 200 ILE A C 1
ATOM 1491 O O . ILE A 1 200 ? -1.428 13.554 -25.762 1.00 27.66 200 ILE A O 1
ATOM 1495 N N . ALA A 1 201 ? -3.234 14.322 -26.941 1.00 32.25 201 ALA A N 1
ATOM 1496 C CA . ALA A 1 201 ? -3.128 13.782 -28.297 1.00 32.25 201 ALA A CA 1
ATOM 1497 C C . ALA A 1 201 ? -1.758 13.860 -28.993 1.00 32.25 201 ALA A C 1
ATOM 1499 O O . ALA A 1 201 ? -1.001 14.820 -28.729 1.00 32.25 201 ALA A O 1
#

pLDDT: mean 71.24, std 18.72, range [27.66, 94.25]

Sequence (201 aa):
MTLEAAAARLAARLAEGLGGRTARKPAVPASALARLALDIVLVEGRIRTATLIDAFAPSGRDCSEIAKALKDCQCTELVLIVFAPADQVFVVNRSCMLQAPDTSDPVYVCVNPAVPIDEILSHIQGACRDRGPAYLLTSSAPGAAKRCMVPACGWLLGYPVIYALREEHAAIASCPLPRSFATDDDWEELATSLTDYIWIA

Secondary structure (DSSP, 8-state):
--HHHHHHHHHHHHHHHH----SSSPPPPHHHHHHHHHHHHHHHTTSSSEEE--SS---HHHHHHHHHHHHHTT-TTEEEEEEETTTEEEEEEHHHHHHS-TT------EE--SS-HHHHHHHHHHHHHS--SEEEEEES-HHHHHHHHHHHHHHHHT----EE-------EEEEE--GGGGSGGG-------GGGGS---

Radius of gyration: 16.48 Å; chains: 1; bounding box: 34×43×47 Å

Foldseek 3Di:
DDLLVLLVLLLVLLCVQQVDDDPVDHGQDSVLSSVVSSQLSCQLVVVAFKDKSQSDQDALQSLVSNLVSCVVSVSQQWAWEAEPPLSIIMIGGLVCLLPPPDPPDDPEPDPDQLDPLVVVSVQVNVVSVVSARYKYKYKPDRVSSNVSVQVVCCVRGVHDDYDYDDDDHIDIDMDRSDPVSSDRVPRPPPPDRPVNPPDDD

Organism: NCBI:txid223818